Protein AF-A0A7X7IEH7-F1 (afdb_monomer)

Nearest PDB structures (foldseek):
  7egb-assembly1_6  TM=4.251E-01  e=3.840E-03  Homo sapiens
  8ebt-assembly1_D  TM=4.667E-01  e=9.776E-03  Homo sapiens
  7ad8-assembly1_A  TM=3.997E-01  e=1.254E-02  Homo sapiens
  6ro4-assembly1_C  TM=3.279E-01  e=4.629E-03  Homo sapiens
  8s8f-assembly1_j  TM=2.850E-01  e=3.209E+00  Saccharomyces cerevisiae S288C

Structure (mmCIF, N/CA/C/O backbone):
data_AF-A0A7X7IEH7-F1
#
_entry.id   AF-A0A7X7IEH7-F1
#
loop_
_atom_site.group_PDB
_atom_site.id
_atom_site.type_symbol
_atom_site.label_atom_id
_atom_site.label_alt_id
_atom_site.label_comp_id
_atom_site.label_asym_id
_atom_site.label_entity_id
_atom_site.label_seq_id
_atom_site.pdbx_PDB_ins_code
_atom_site.Cartn_x
_atom_site.Cartn_y
_atom_site.Cartn_z
_atom_site.occupancy
_atom_site.B_iso_or_equiv
_atom_site.auth_seq_id
_atom_site.auth_comp_id
_atom_site.auth_asym_id
_atom_site.auth_atom_id
_atom_site.pdbx_PDB_model_num
ATOM 1 N N . ALA A 1 1 ? -18.826 51.569 -37.721 1.00 38.91 1 ALA A N 1
ATOM 2 C CA . ALA A 1 1 ? -18.602 50.339 -38.500 1.00 38.91 1 ALA A CA 1
ATOM 3 C C . ALA A 1 1 ? -18.843 49.175 -37.558 1.00 38.91 1 ALA A C 1
ATOM 5 O O . ALA A 1 1 ? -18.175 49.093 -36.534 1.00 38.91 1 ALA A O 1
ATOM 6 N N . GLU A 1 2 ? -19.892 48.404 -37.819 1.00 34.56 2 GLU A N 1
ATOM 7 C CA . GLU A 1 2 ? -20.342 47.297 -36.977 1.00 34.56 2 GLU A CA 1
ATOM 8 C C . GLU A 1 2 ? -19.274 46.197 -36.923 1.00 34.56 2 GLU A C 1
ATOM 10 O O . GLU A 1 2 ? -18.789 45.740 -37.958 1.00 34.56 2 GLU A O 1
ATOM 15 N N . TYR A 1 3 ? -18.906 45.774 -35.713 1.00 41.47 3 TYR A N 1
ATOM 16 C CA . TYR A 1 3 ? -18.179 44.527 -35.506 1.00 41.47 3 TYR A CA 1
ATOM 17 C C . TYR A 1 3 ? -19.162 43.381 -35.751 1.00 41.47 3 TYR A C 1
ATOM 19 O O . TYR A 1 3 ? -19.935 43.016 -34.867 1.00 41.47 3 TYR A O 1
ATOM 27 N N . GLY A 1 4 ? -19.162 42.847 -36.972 1.00 40.00 4 GLY A N 1
ATOM 28 C CA . GLY A 1 4 ? -19.886 41.623 -37.293 1.00 40.00 4 GLY A CA 1
ATOM 29 C C . GLY A 1 4 ? -19.383 40.486 -36.406 1.00 40.00 4 GLY A C 1
ATOM 30 O O . GLY A 1 4 ? -18.198 40.152 -36.426 1.00 40.00 4 GLY A O 1
ATOM 31 N N . SER A 1 5 ? -20.282 39.913 -35.607 1.00 42.50 5 SER A N 1
ATOM 32 C CA . SER A 1 5 ? -20.023 38.702 -34.838 1.00 42.50 5 SER A CA 1
ATOM 33 C C . SER A 1 5 ? -19.725 37.559 -35.809 1.00 42.50 5 SER A C 1
ATOM 35 O O . SER A 1 5 ? -20.635 37.041 -36.461 1.00 42.50 5 SER A O 1
ATOM 37 N N . TYR A 1 6 ? -18.458 37.168 -35.926 1.00 49.12 6 TYR A N 1
ATOM 38 C CA . TYR A 1 6 ? -18.117 35.890 -36.534 1.00 49.12 6 TYR A CA 1
ATOM 39 C C . TYR A 1 6 ? -18.663 34.792 -35.619 1.00 49.12 6 TYR A C 1
ATOM 41 O O . TYR A 1 6 ? -18.218 34.625 -34.487 1.00 49.12 6 TYR A O 1
ATOM 49 N N . ASP A 1 7 ? -19.683 34.096 -36.108 1.00 48.81 7 ASP A N 1
ATOM 50 C CA . ASP A 1 7 ? -20.231 32.880 -35.520 1.00 48.81 7 ASP A CA 1
ATOM 51 C C . ASP A 1 7 ? -19.135 31.802 -35.618 1.00 48.81 7 ASP A C 1
ATOM 53 O O . ASP A 1 7 ? -19.005 31.122 -36.638 1.00 48.81 7 ASP A O 1
ATOM 57 N N . ASP A 1 8 ? -18.262 31.730 -34.605 1.00 53.94 8 ASP A N 1
ATOM 58 C CA . ASP A 1 8 ? -17.097 30.836 -34.531 1.00 53.94 8 ASP A CA 1
ATOM 59 C C . ASP A 1 8 ? -17.546 29.388 -34.275 1.00 53.94 8 ASP A C 1
ATOM 61 O O . ASP A 1 8 ? -17.277 28.754 -33.253 1.00 53.94 8 ASP A O 1
ATOM 65 N N . LYS A 1 9 ? -18.297 28.841 -35.233 1.00 54.34 9 LYS A N 1
ATOM 66 C CA . LYS A 1 9 ? -18.499 27.403 -35.385 1.00 54.34 9 LYS A CA 1
ATOM 67 C C . LYS A 1 9 ? -17.169 26.858 -35.887 1.00 54.34 9 LYS A C 1
ATOM 69 O O . LYS A 1 9 ? -16.996 26.714 -37.093 1.00 54.34 9 LYS A O 1
ATOM 74 N N . GLY A 1 10 ? -16.239 26.651 -34.952 1.00 60.66 10 GLY A N 1
ATOM 75 C CA . GLY A 1 10 ? -14.815 26.402 -35.184 1.00 60.66 10 GLY A CA 1
ATOM 76 C C . GLY A 1 10 ? -14.483 25.567 -36.423 1.00 60.66 10 GLY A C 1
ATOM 77 O O . GLY A 1 10 ? -15.233 24.673 -36.814 1.00 60.66 10 GLY A O 1
ATOM 78 N N . PHE A 1 11 ? -13.336 25.874 -37.032 1.00 70.94 11 PHE A N 1
ATOM 79 C CA . PHE A 1 11 ? -12.878 25.319 -38.307 1.00 70.94 11 PHE A CA 1
ATOM 80 C C . PHE A 1 11 ? -13.121 23.804 -38.431 1.00 70.94 11 PHE A C 1
ATOM 82 O O . PHE A 1 11 ? -12.507 22.993 -37.737 1.00 70.94 11 PHE A O 1
ATOM 89 N N . ARG A 1 12 ? -14.013 23.425 -39.354 1.00 68.38 12 ARG A N 1
ATOM 90 C CA . ARG A 1 12 ? -14.251 22.032 -39.743 1.00 68.38 12 ARG A CA 1
ATOM 91 C C . ARG A 1 12 ? -13.597 21.792 -41.099 1.00 68.38 12 ARG A C 1
ATOM 93 O O . ARG A 1 12 ? -14.101 22.314 -42.096 1.00 68.38 12 ARG A O 1
ATOM 100 N N . PRO A 1 13 ? -12.496 21.028 -41.171 1.00 69.81 13 PRO A N 1
ATOM 101 C CA . PRO A 1 13 ? -11.885 20.718 -42.451 1.00 69.81 13 PRO A CA 1
ATOM 102 C C . PRO A 1 13 ? -12.859 19.867 -43.273 1.00 69.81 13 PRO A C 1
ATOM 104 O O . PRO A 1 13 ? -13.184 18.744 -42.899 1.00 69.81 13 PRO A O 1
ATOM 107 N N . THR A 1 14 ? -13.352 20.416 -44.381 1.00 77.31 14 THR A N 1
ATOM 108 C CA . THR A 1 14 ? -14.212 19.707 -45.337 1.00 77.31 14 THR A CA 1
ATOM 109 C C . THR A 1 14 ? -13.404 19.316 -46.571 1.00 77.31 14 THR A C 1
ATOM 111 O O . THR A 1 14 ? -12.414 19.967 -46.915 1.00 77.31 14 THR A O 1
ATOM 114 N N . THR A 1 15 ? -13.833 18.266 -47.274 1.00 80.62 15 THR A N 1
ATOM 115 C CA . THR A 1 15 ? -13.268 17.835 -48.567 1.00 80.62 15 THR A CA 1
ATOM 116 C C . THR A 1 15 ? -11.775 17.461 -48.489 1.00 80.62 15 THR A C 1
ATOM 118 O O . THR A 1 15 ? -11.403 16.563 -47.739 1.00 80.62 15 THR A O 1
ATOM 121 N N . VAL A 1 16 ? -10.899 18.127 -49.246 1.00 79.94 16 VAL A N 1
ATOM 122 C CA . VAL A 1 16 ? -9.478 17.771 -49.416 1.00 79.94 16 VAL A CA 1
ATOM 123 C C . VAL A 1 16 ? -8.673 17.936 -48.121 1.00 79.94 16 VAL A C 1
ATOM 125 O O . VAL A 1 16 ? -7.702 17.215 -47.899 1.00 79.94 16 VAL A O 1
ATOM 128 N N . LEU A 1 17 ? -9.093 18.846 -47.238 1.00 78.81 17 LEU A N 1
ATOM 129 C CA . LEU A 1 17 ? -8.404 19.123 -45.975 1.00 78.81 17 LEU A CA 1
ATOM 130 C C . LEU A 1 17 ? -8.801 18.168 -44.843 1.00 78.81 17 LEU A C 1
ATOM 132 O O . LEU A 1 17 ? -8.084 18.078 -43.848 1.00 78.81 17 LEU A O 1
ATOM 136 N N . GLN A 1 18 ? -9.908 17.435 -44.988 1.00 83.25 18 GLN A N 1
ATOM 137 C CA . GLN A 1 18 ? -10.417 16.522 -43.961 1.00 83.25 18 GLN A CA 1
ATOM 138 C C . GLN A 1 18 ? -9.408 15.416 -43.635 1.00 83.25 18 GLN A C 1
ATOM 140 O O . GLN A 1 18 ? -9.106 15.150 -42.472 1.00 83.25 18 GLN A O 1
ATOM 145 N N . ARG A 1 19 ? -8.818 14.810 -44.666 1.00 82.69 19 ARG A N 1
ATOM 146 C CA . ARG A 1 19 ? -7.848 13.729 -44.497 1.00 82.69 19 ARG A CA 1
ATOM 147 C C . ARG A 1 19 ? -6.556 14.164 -43.781 1.00 82.69 19 ARG A C 1
ATOM 149 O O . ARG A 1 19 ? -6.195 13.505 -42.805 1.00 82.69 19 ARG A O 1
ATOM 156 N N . PRO A 1 20 ? -5.849 15.235 -44.206 1.00 82.19 20 PRO A N 1
ATOM 157 C CA . PRO A 1 20 ? -4.615 15.668 -43.546 1.00 82.19 20 PRO A CA 1
ATOM 158 C C . PRO A 1 20 ? -4.832 16.338 -42.182 1.00 82.19 20 PRO A C 1
ATOM 160 O O . PRO A 1 20 ? -3.965 16.202 -41.327 1.00 82.19 20 PRO A O 1
ATOM 163 N N . LEU A 1 21 ? -5.957 17.031 -41.951 1.00 82.81 21 LEU A N 1
ATOM 164 C CA . LEU A 1 21 ? -6.179 17.794 -40.710 1.00 82.81 21 LEU A CA 1
ATOM 165 C C . LEU A 1 21 ? -7.005 17.060 -39.652 1.00 82.81 21 LEU A C 1
ATOM 167 O O . LEU A 1 21 ? -6.979 17.461 -38.492 1.00 82.81 21 LEU A O 1
ATOM 171 N N . PHE A 1 22 ? -7.739 16.011 -40.027 1.00 84.31 22 PHE A N 1
ATOM 172 C CA . PHE A 1 22 ? -8.615 15.296 -39.101 1.00 84.31 22 PHE A CA 1
ATOM 173 C C . PHE A 1 22 ? -8.369 13.788 -39.107 1.00 84.31 22 PHE A C 1
ATOM 175 O O . PHE A 1 22 ? -7.925 13.247 -38.099 1.00 84.31 22 PHE A O 1
ATOM 182 N N . GLU A 1 23 ? -8.591 13.103 -40.230 1.00 88.50 23 GLU A N 1
ATOM 183 C CA . GLU A 1 23 ? -8.588 11.630 -40.260 1.00 88.50 23 GLU A CA 1
ATOM 184 C C . GLU A 1 23 ? -7.216 11.034 -39.931 1.00 88.50 23 GLU A C 1
ATOM 186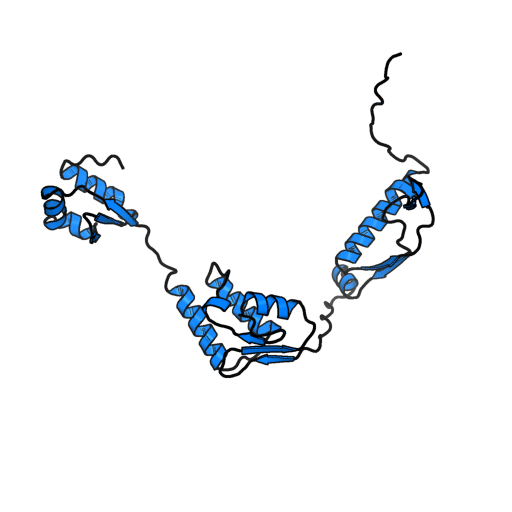 O O . GLU A 1 23 ? -7.109 10.159 -39.072 1.00 88.50 23 GLU A O 1
ATOM 191 N N . ARG A 1 24 ? -6.152 11.519 -40.586 1.00 88.56 24 ARG A N 1
ATOM 192 C CA . ARG A 1 24 ? -4.789 11.019 -40.364 1.00 88.56 24 ARG A CA 1
ATOM 193 C C . ARG A 1 24 ? -4.267 11.362 -38.960 1.00 88.56 24 ARG A C 1
ATOM 195 O O . ARG A 1 24 ? -3.788 10.445 -38.298 1.00 88.56 24 ARG A O 1
ATOM 202 N N . PRO A 1 25 ? -4.379 12.608 -38.461 1.00 90.50 25 PRO A N 1
ATOM 203 C CA . PRO A 1 25 ? -4.008 12.929 -37.083 1.00 90.50 25 PRO A CA 1
ATOM 204 C C . PRO A 1 25 ? -4.779 12.114 -36.045 1.00 90.50 25 PRO A C 1
ATOM 206 O O . PRO A 1 25 ? -4.175 11.635 -35.092 1.00 90.50 25 PRO A O 1
ATOM 209 N N . LEU A 1 26 ? -6.086 11.908 -36.243 1.00 91.44 26 LEU A N 1
ATOM 210 C CA . LEU A 1 26 ? -6.910 11.099 -35.346 1.00 91.44 26 LEU A CA 1
ATOM 211 C C . LEU A 1 26 ? -6.456 9.636 -35.333 1.00 91.44 26 LEU A C 1
ATOM 213 O O . LEU A 1 26 ? -6.298 9.047 -34.267 1.00 91.44 26 LEU A O 1
ATOM 217 N N . PHE A 1 27 ? -6.204 9.054 -36.507 1.00 93.06 27 PHE A N 1
ATOM 218 C CA . PHE A 1 27 ? -5.677 7.696 -36.608 1.00 93.06 27 PHE A CA 1
ATOM 219 C C . PHE A 1 27 ? -4.308 7.570 -35.928 1.00 93.06 27 PHE A C 1
ATOM 221 O O . PHE A 1 27 ? -4.106 6.673 -35.110 1.00 93.06 27 PHE A O 1
ATOM 228 N N . ASN A 1 28 ? -3.398 8.514 -36.181 1.00 93.81 28 ASN A N 1
ATOM 229 C CA . ASN A 1 28 ? -2.095 8.545 -35.525 1.00 93.81 28 ASN A CA 1
ATOM 230 C C . ASN A 1 28 ? -2.237 8.690 -34.004 1.00 93.81 28 ASN A C 1
ATOM 232 O O . ASN A 1 28 ? -1.547 7.990 -33.271 1.00 93.81 28 ASN A O 1
ATOM 236 N N . ALA A 1 29 ? -3.166 9.512 -33.508 1.00 94.00 29 ALA A N 1
ATOM 237 C CA . ALA A 1 29 ? -3.428 9.655 -32.077 1.00 94.00 29 ALA A CA 1
ATOM 238 C C . ALA A 1 29 ? -3.802 8.318 -31.411 1.00 94.00 29 ALA A C 1
ATOM 240 O O . ALA A 1 29 ? -3.325 8.026 -30.313 1.00 94.00 29 ALA A O 1
ATOM 241 N N . TYR A 1 30 ? -4.587 7.468 -32.084 1.00 95.19 30 TYR A N 1
ATOM 242 C CA . TYR A 1 30 ? -4.861 6.113 -31.596 1.00 95.19 30 TYR A CA 1
ATOM 243 C C . TYR A 1 30 ? -3.608 5.235 -31.576 1.00 95.19 30 TYR A C 1
ATOM 245 O O . TYR A 1 30 ? -3.418 4.474 -30.629 1.00 95.19 30 TYR A O 1
ATOM 253 N N . LEU A 1 31 ? -2.724 5.359 -32.568 1.00 95.44 31 LEU A N 1
ATOM 254 C CA . LEU A 1 31 ? -1.450 4.635 -32.580 1.00 95.44 31 LEU A CA 1
ATOM 255 C C . LEU A 1 31 ? -0.548 5.068 -31.415 1.00 95.44 31 LEU A C 1
ATOM 257 O O . LEU A 1 31 ? 0.008 4.209 -30.735 1.00 95.44 31 LEU A O 1
ATOM 261 N N . TYR A 1 32 ? -0.483 6.366 -31.110 1.00 94.75 32 TYR A N 1
ATOM 262 C CA . TYR A 1 32 ? 0.196 6.885 -29.916 1.00 94.75 32 TYR A CA 1
ATOM 263 C C . TYR A 1 32 ? -0.416 6.358 -28.615 1.00 94.75 32 TYR A C 1
ATOM 265 O O . TYR A 1 32 ? 0.313 5.979 -27.698 1.00 94.75 32 TYR A O 1
ATOM 273 N N . LEU A 1 33 ? -1.748 6.296 -28.527 1.00 95.31 33 LEU A N 1
ATOM 274 C CA . LEU A 1 33 ? -2.434 5.732 -27.365 1.00 95.31 33 LEU A CA 1
ATOM 275 C C . LEU A 1 33 ? -2.058 4.258 -27.171 1.00 95.31 33 LEU A C 1
ATOM 277 O O . LEU A 1 33 ? -1.646 3.865 -26.082 1.00 95.31 33 LEU A O 1
ATOM 281 N N . LEU A 1 34 ? -2.135 3.451 -28.229 1.00 95.69 34 LEU A N 1
ATOM 282 C CA . LEU A 1 34 ? -1.735 2.044 -28.189 1.00 95.69 34 LEU A CA 1
ATOM 283 C C . LEU A 1 34 ? -0.242 1.884 -27.860 1.00 95.69 34 LEU A C 1
ATOM 285 O O . LEU A 1 34 ? 0.132 0.948 -27.150 1.00 95.69 34 LEU A O 1
ATOM 289 N N . ALA A 1 35 ? 0.602 2.817 -28.302 1.00 94.31 35 ALA A N 1
ATOM 290 C CA . ALA A 1 35 ? 2.015 2.831 -27.954 1.00 94.31 35 ALA A CA 1
ATOM 291 C C . ALA A 1 35 ? 2.256 3.130 -26.470 1.00 94.31 35 ALA A C 1
ATOM 293 O O . ALA A 1 35 ? 3.051 2.452 -25.822 1.00 94.31 35 ALA A O 1
ATOM 294 N N . SER A 1 36 ? 1.510 4.078 -25.892 1.00 92.75 36 SER A N 1
ATOM 295 C CA . SER A 1 36 ? 1.584 4.398 -24.458 1.00 92.75 36 SER A CA 1
ATOM 296 C C . SER A 1 36 ? 1.196 3.217 -23.557 1.00 92.75 36 SER A C 1
ATOM 298 O O . SER A 1 36 ? 1.708 3.086 -22.447 1.00 92.75 36 SER A O 1
ATOM 300 N N . LEU A 1 37 ? 0.340 2.322 -24.059 1.00 93.12 37 LEU A N 1
ATOM 301 C CA . LEU A 1 37 ? -0.059 1.078 -23.395 1.00 93.12 37 LEU A CA 1
ATOM 302 C C . LEU A 1 37 ? 0.926 -0.081 -23.634 1.00 93.12 37 LEU A C 1
ATOM 304 O O . LEU A 1 37 ? 0.723 -1.173 -23.105 1.00 93.12 37 LEU A O 1
ATOM 308 N N . GLY A 1 38 ? 1.971 0.120 -24.444 1.00 90.88 38 GLY A N 1
ATOM 309 C CA . GLY A 1 38 ? 2.946 -0.911 -24.810 1.00 90.88 38 GLY A CA 1
ATOM 310 C C . GLY A 1 38 ? 2.434 -1.952 -25.815 1.00 90.88 38 GLY A C 1
ATOM 311 O O . GLY A 1 38 ? 3.093 -2.972 -26.021 1.00 90.88 38 GLY A O 1
ATOM 312 N N . ILE A 1 39 ? 1.271 -1.726 -26.439 1.00 94.94 39 ILE A N 1
ATOM 313 C CA . ILE A 1 39 ? 0.711 -2.597 -27.492 1.00 94.94 39 ILE A CA 1
ATOM 314 C C . ILE A 1 39 ? 1.500 -2.412 -28.791 1.00 94.94 39 ILE A C 1
ATOM 316 O O . ILE A 1 39 ? 1.786 -3.376 -29.501 1.00 94.94 39 ILE A O 1
ATOM 320 N N . LEU A 1 40 ? 1.874 -1.169 -29.084 1.00 95.88 40 LEU A N 1
ATOM 321 C CA . LEU A 1 40 ? 2.687 -0.800 -30.234 1.00 95.88 40 LEU A CA 1
ATOM 322 C C . LEU A 1 40 ? 4.005 -0.178 -29.764 1.00 95.88 40 LEU A C 1
ATOM 324 O O . LEU A 1 40 ? 4.087 0.428 -28.701 1.00 95.88 40 LEU A O 1
ATOM 328 N N . GLU A 1 41 ? 5.033 -0.300 -30.582 1.00 93.94 41 GLU A N 1
ATOM 329 C CA . GLU A 1 41 ? 6.201 0.572 -30.555 1.00 93.94 41 GLU A CA 1
ATOM 330 C C . GLU A 1 41 ? 6.100 1.523 -31.740 1.00 93.94 41 GLU A C 1
ATOM 332 O O . GLU A 1 41 ? 5.664 1.128 -32.823 1.00 93.94 41 GLU A O 1
ATOM 337 N N . ILE A 1 42 ? 6.496 2.773 -31.531 1.00 94.62 42 ILE A N 1
ATOM 338 C CA . ILE A 1 42 ? 6.429 3.817 -32.550 1.00 94.62 42 ILE A CA 1
ATOM 339 C C . ILE A 1 42 ? 7.793 4.474 -32.720 1.00 94.62 42 ILE A C 1
ATOM 341 O O . ILE A 1 42 ? 8.541 4.614 -31.751 1.00 94.62 42 ILE A O 1
ATOM 345 N N . SER A 1 43 ? 8.105 4.881 -33.948 1.00 94.19 43 SER A N 1
ATOM 346 C CA . SER A 1 43 ? 9.226 5.771 -34.245 1.00 94.19 43 SER A CA 1
ATOM 347 C C . SER A 1 43 ? 8.713 7.106 -34.758 1.00 94.19 43 SER A C 1
ATOM 349 O O . SER A 1 43 ? 7.700 7.177 -35.459 1.00 94.19 43 SER A O 1
ATOM 351 N N . GLU A 1 44 ? 9.442 8.162 -34.418 1.00 91.81 44 GLU A N 1
ATOM 352 C CA . GLU A 1 44 ? 9.161 9.511 -34.881 1.00 91.81 44 GLU A CA 1
ATOM 353 C C . GLU A 1 44 ? 10.256 10.004 -35.821 1.00 91.81 44 GLU A C 1
ATOM 355 O O . GLU A 1 44 ? 11.438 9.705 -35.642 1.00 91.81 44 GLU A O 1
ATOM 360 N N . THR A 1 45 ? 9.849 10.794 -36.805 1.00 90.75 45 THR A N 1
ATOM 361 C CA . THR A 1 45 ? 10.717 11.534 -37.714 1.00 90.75 45 THR A CA 1
ATOM 362 C C . THR A 1 45 ? 10.293 12.999 -37.763 1.00 90.75 45 THR A C 1
ATOM 364 O O . THR A 1 45 ? 9.300 13.408 -37.154 1.00 90.75 45 THR A O 1
ATOM 367 N N . GLN A 1 46 ? 11.053 13.819 -38.483 1.00 86.06 46 GLN A N 1
ATOM 368 C CA . GLN A 1 46 ? 10.699 15.217 -38.661 1.00 86.06 46 GLN A CA 1
ATOM 369 C C . GLN A 1 46 ? 9.370 15.339 -39.436 1.00 86.06 46 GLN A C 1
ATOM 371 O O . GLN A 1 46 ? 9.248 14.767 -40.522 1.00 86.06 46 GLN A O 1
ATOM 376 N N . PRO A 1 47 ? 8.384 16.100 -38.921 1.00 85.44 47 PRO A N 1
ATOM 377 C CA . PRO A 1 47 ? 7.114 16.310 -39.603 1.00 85.44 47 PRO A CA 1
ATOM 378 C C . PRO A 1 47 ? 7.324 16.895 -41.008 1.00 85.44 47 PRO A C 1
ATOM 380 O O . PRO A 1 47 ? 8.099 17.844 -41.160 1.00 85.44 47 PRO A O 1
ATOM 383 N N . PRO A 1 48 ? 6.635 16.371 -42.037 1.00 77.50 48 PRO A N 1
ATOM 384 C CA . PRO A 1 48 ? 6.836 16.797 -43.422 1.00 77.50 48 PRO A CA 1
ATOM 385 C C . PRO A 1 48 ? 6.313 18.214 -43.691 1.00 77.50 48 PRO A C 1
ATOM 387 O O . PRO A 1 48 ? 6.769 18.872 -44.624 1.00 77.50 48 PRO A O 1
ATOM 390 N N . LEU A 1 49 ? 5.347 18.678 -42.894 1.00 78.88 49 LEU A N 1
ATOM 391 C CA . LEU A 1 49 ? 4.748 20.002 -42.996 1.00 78.88 49 LEU A CA 1
ATOM 392 C C . LEU A 1 49 ? 4.968 20.752 -41.686 1.00 78.88 49 LEU A C 1
ATOM 394 O O . LEU A 1 49 ? 4.565 20.304 -40.615 1.00 78.88 49 LEU A O 1
ATOM 398 N N . LEU A 1 50 ? 5.609 21.913 -41.781 1.00 83.19 50 LEU A N 1
ATOM 399 C CA . LEU A 1 50 ? 5.854 22.794 -40.649 1.00 83.19 50 LEU A CA 1
ATOM 400 C C . LEU A 1 50 ? 5.206 24.148 -40.926 1.00 83.19 50 LEU A C 1
ATOM 402 O O . LEU A 1 50 ? 5.432 24.765 -41.965 1.00 83.19 50 LEU A O 1
ATOM 406 N N . LEU A 1 51 ? 4.393 24.604 -39.983 1.00 82.06 51 LEU A N 1
ATOM 407 C CA . LEU A 1 51 ? 3.826 25.939 -39.947 1.00 82.06 51 LEU A CA 1
ATOM 408 C C . LEU A 1 51 ? 4.738 26.863 -39.146 1.00 82.06 51 LEU A C 1
ATOM 410 O O . LEU A 1 51 ? 5.156 26.536 -38.035 1.00 82.06 51 LEU A O 1
ATOM 414 N N . THR A 1 52 ? 4.989 28.056 -39.673 1.00 82.12 52 THR A N 1
ATOM 415 C CA . THR A 1 52 ? 5.690 29.101 -38.926 1.00 82.12 52 THR A CA 1
ATOM 416 C C . THR A 1 52 ? 4.688 29.873 -38.075 1.00 82.12 52 THR A C 1
ATOM 418 O O . THR A 1 52 ? 3.796 30.536 -38.601 1.00 82.12 52 THR A O 1
ATOM 421 N N . LYS A 1 53 ? 4.846 29.821 -36.752 1.00 79.56 53 LYS A N 1
ATOM 422 C CA . LYS A 1 53 ? 4.085 30.635 -35.796 1.00 79.56 53 LYS A CA 1
ATOM 423 C C . LYS A 1 53 ? 5.067 31.309 -34.847 1.00 79.56 53 LYS A C 1
ATOM 425 O O . LYS A 1 53 ? 5.847 30.627 -34.193 1.00 79.56 53 LYS A O 1
ATOM 430 N N . ASN A 1 54 ? 5.027 32.640 -34.761 1.00 82.00 54 ASN A N 1
ATOM 431 C CA . ASN A 1 54 ? 5.935 33.432 -33.917 1.00 82.00 54 ASN A CA 1
ATOM 432 C C . ASN A 1 54 ? 7.420 33.070 -34.138 1.00 82.00 54 ASN A C 1
ATOM 434 O O . ASN A 1 54 ? 8.130 32.780 -33.179 1.00 82.00 54 ASN A O 1
ATOM 438 N N . GLU A 1 55 ? 7.851 32.999 -35.405 1.00 81.44 55 GLU A N 1
ATOM 439 C CA . GLU A 1 55 ? 9.226 32.645 -35.822 1.00 81.44 55 GLU A CA 1
ATOM 440 C C . GLU A 1 55 ? 9.690 31.226 -35.435 1.00 81.44 55 GLU A C 1
ATOM 442 O O . GLU A 1 55 ? 10.837 30.853 -35.676 1.00 81.44 55 GLU A O 1
ATOM 447 N N . LYS A 1 56 ? 8.796 30.394 -34.885 1.00 81.75 56 LYS A N 1
ATOM 448 C CA . LYS A 1 56 ? 9.052 28.987 -34.562 1.00 81.75 56 LYS A CA 1
ATOM 449 C C . LYS A 1 56 ? 8.306 28.071 -35.522 1.00 81.75 56 LYS A C 1
ATOM 451 O O . LYS A 1 56 ? 7.167 28.339 -35.905 1.00 81.75 56 LYS A O 1
ATOM 456 N N . LEU A 1 57 ? 8.960 26.976 -35.896 1.00 82.81 57 LEU A N 1
ATOM 457 C CA . LEU A 1 57 ? 8.372 25.924 -36.716 1.00 82.81 57 LEU A CA 1
ATOM 458 C C . LEU A 1 57 ? 7.583 24.967 -35.822 1.00 82.81 57 LEU A C 1
ATOM 460 O O . LEU A 1 57 ? 8.125 24.398 -34.875 1.00 82.81 57 LEU A O 1
ATOM 464 N N . HIS A 1 58 ? 6.306 24.791 -36.134 1.00 81.00 58 HIS A N 1
ATOM 465 C CA . HIS A 1 58 ? 5.401 23.881 -35.449 1.00 81.00 58 HIS A CA 1
ATOM 466 C C . HIS A 1 58 ? 4.808 22.898 -36.458 1.00 81.00 58 HIS A C 1
ATOM 468 O O . HIS A 1 58 ? 4.454 23.319 -37.558 1.00 81.00 58 HIS A O 1
ATOM 474 N N . PRO A 1 59 ? 4.661 21.609 -36.120 1.00 83.75 59 PRO A N 1
ATOM 475 C CA . PRO A 1 59 ? 3.921 20.693 -36.976 1.00 83.75 59 PRO A CA 1
ATOM 476 C C . PRO A 1 59 ? 2.458 21.115 -37.092 1.00 83.75 59 PRO A C 1
ATOM 478 O O . PRO A 1 59 ? 1.916 21.780 -36.204 1.00 83.75 59 PRO A O 1
ATOM 481 N N . LEU A 1 60 ? 1.814 20.701 -38.181 1.00 82.31 60 LEU A N 1
ATOM 482 C CA . LEU A 1 60 ? 0.406 20.995 -38.430 1.00 82.31 60 LEU A CA 1
ATOM 483 C C . LEU A 1 60 ? -0.483 20.331 -37.374 1.00 82.31 60 LEU A C 1
ATOM 485 O O . LEU A 1 60 ? -1.456 20.929 -36.916 1.00 82.31 60 LEU A O 1
ATOM 489 N N . THR A 1 61 ? -0.108 19.121 -36.939 1.00 83.12 61 THR A N 1
ATOM 490 C CA . THR A 1 61 ? -0.691 18.454 -35.767 1.00 83.12 61 THR A CA 1
ATOM 491 C C . THR A 1 61 ? 0.385 17.763 -34.920 1.00 83.12 61 THR A C 1
ATOM 493 O O . THR A 1 61 ? 1.420 17.372 -35.460 1.00 83.12 61 THR A O 1
ATOM 496 N N . PRO A 1 62 ? 0.155 17.534 -33.611 1.00 84.50 62 PRO A N 1
ATOM 497 C CA . PRO A 1 62 ? 1.126 16.861 -32.740 1.00 84.50 62 PRO A CA 1
ATOM 498 C C . PRO A 1 62 ? 1.499 15.434 -33.169 1.00 84.50 62 PRO A C 1
ATOM 500 O O . PRO A 1 62 ? 2.491 14.901 -32.691 1.00 84.50 62 PRO A O 1
ATOM 503 N N . TYR A 1 63 ? 0.709 14.813 -34.049 1.00 89.56 63 TYR A N 1
ATOM 504 C CA . TYR A 1 63 ? 0.834 13.402 -34.416 1.00 89.56 63 TYR A CA 1
ATOM 505 C C . TYR A 1 63 ? 1.483 13.178 -35.790 1.00 89.56 63 TYR A C 1
ATOM 507 O O . TYR A 1 63 ? 1.520 12.047 -36.277 1.00 89.56 63 TYR A O 1
ATOM 515 N N . GLU A 1 64 ? 1.958 14.235 -36.456 1.00 86.69 64 GLU A N 1
ATOM 516 C CA . GLU A 1 64 ? 2.568 14.136 -37.793 1.00 86.69 64 GLU A CA 1
ATOM 517 C C . GLU A 1 64 ? 3.965 13.523 -37.801 1.00 86.69 64 GLU A C 1
ATOM 519 O O . GLU A 1 64 ? 4.416 13.078 -38.853 1.00 86.69 64 GLU A O 1
ATOM 524 N N . ALA A 1 65 ? 4.635 13.493 -36.650 1.00 89.56 65 ALA A N 1
ATOM 525 C CA . ALA A 1 65 ? 5.972 12.930 -36.529 1.00 89.56 65 ALA A CA 1
ATOM 526 C C . ALA A 1 65 ? 5.987 11.398 -36.669 1.00 89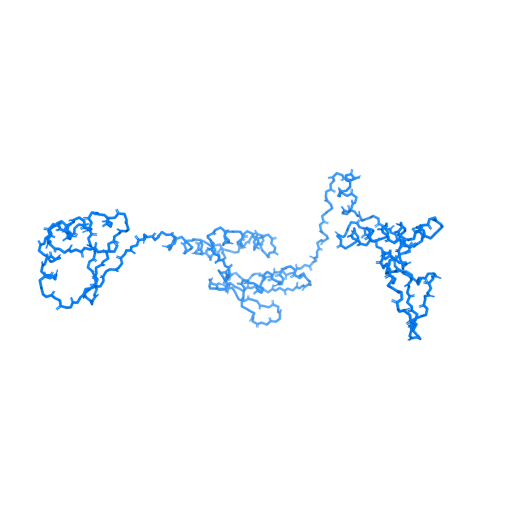.56 65 ALA A C 1
ATOM 528 O O . ALA A 1 65 ? 7.051 10.831 -36.883 1.00 89.56 65 ALA A O 1
ATOM 529 N N . LEU A 1 66 ? 4.836 10.721 -36.564 1.00 91.75 66 LEU A N 1
ATOM 530 C CA . LEU A 1 66 ? 4.755 9.262 -36.615 1.00 91.75 66 LEU A CA 1
ATOM 531 C C . LEU A 1 66 ? 5.234 8.710 -37.967 1.00 91.75 66 LEU A C 1
ATOM 533 O O . LEU A 1 66 ? 4.592 8.932 -38.997 1.00 91.75 66 LEU A O 1
ATOM 537 N N . ASP A 1 67 ? 6.329 7.955 -37.932 1.00 91.81 67 ASP A N 1
ATOM 538 C CA . ASP A 1 67 ? 7.000 7.392 -39.107 1.00 91.81 67 ASP A CA 1
ATOM 539 C C . ASP A 1 67 ? 6.685 5.905 -39.281 1.00 91.81 67 ASP A C 1
ATOM 541 O O . ASP A 1 67 ? 6.193 5.474 -40.324 1.00 91.81 67 ASP A O 1
ATOM 545 N N . SER A 1 68 ? 6.911 5.119 -38.227 1.00 93.25 68 SER A N 1
ATOM 546 C CA . SER A 1 68 ? 6.691 3.678 -38.260 1.00 93.25 68 SER A CA 1
ATOM 547 C C . SER A 1 68 ? 6.051 3.167 -36.979 1.00 93.25 68 SER A C 1
ATOM 549 O O . SER A 1 68 ? 6.122 3.785 -35.913 1.00 93.25 68 SER A O 1
ATOM 551 N N . VAL A 1 69 ? 5.397 2.016 -37.112 1.00 95.50 69 VAL A N 1
ATOM 552 C CA . VAL A 1 69 ? 4.697 1.331 -36.034 1.00 95.50 69 VAL A CA 1
ATOM 553 C C . VAL A 1 69 ? 5.047 -0.145 -36.092 1.00 95.50 69 VAL A C 1
ATOM 555 O O . VAL A 1 69 ? 4.986 -0.766 -37.154 1.00 95.50 69 VAL A O 1
ATOM 558 N N . ARG A 1 70 ? 5.366 -0.726 -34.938 1.00 96.25 70 ARG A N 1
ATOM 559 C CA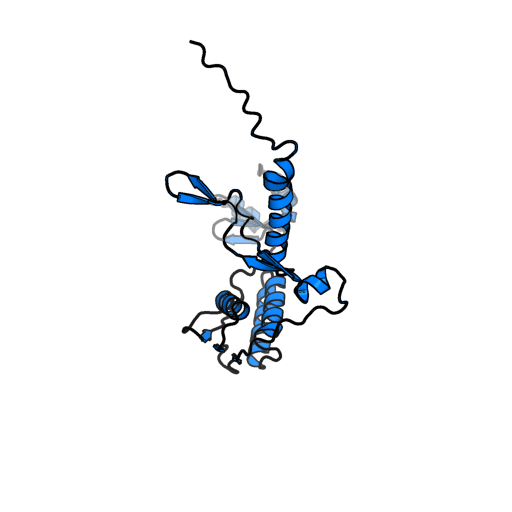 . ARG A 1 70 ? 5.620 -2.155 -34.777 1.00 96.25 70 ARG A CA 1
ATOM 560 C C . ARG A 1 70 ? 4.703 -2.726 -33.705 1.00 96.25 70 ARG A C 1
ATOM 562 O O . ARG A 1 70 ? 4.617 -2.183 -32.610 1.00 96.25 70 ARG A O 1
ATOM 569 N N . LEU A 1 71 ? 4.038 -3.840 -34.001 1.00 95.06 71 LEU A N 1
ATOM 570 C CA . LEU A 1 71 ? 3.267 -4.580 -33.003 1.00 95.06 71 LEU A CA 1
ATOM 571 C C . LEU A 1 71 ? 4.221 -5.290 -32.035 1.00 95.06 71 LEU A C 1
ATOM 573 O O . LEU A 1 71 ? 5.125 -6.003 -32.473 1.00 95.06 71 LEU A O 1
ATOM 577 N N . THR A 1 72 ? 4.032 -5.098 -30.729 1.00 93.56 72 THR A N 1
ATOM 578 C CA . THR A 1 72 ? 4.828 -5.799 -29.712 1.00 93.56 72 THR A CA 1
ATOM 579 C C . THR A 1 72 ? 4.291 -7.214 -29.490 1.00 93.56 72 THR A C 1
ATOM 581 O O . THR A 1 72 ? 3.138 -7.505 -29.801 1.00 93.56 72 THR A O 1
ATOM 584 N N . GLU A 1 73 ? 5.087 -8.106 -28.892 1.00 92.38 73 GLU A N 1
ATOM 585 C CA . GLU A 1 73 ? 4.598 -9.436 -28.481 1.00 92.38 73 GLU A CA 1
ATOM 586 C C . GLU A 1 73 ? 3.413 -9.329 -27.503 1.00 92.38 73 GLU A C 1
ATOM 588 O O . GLU A 1 73 ? 2.471 -10.118 -27.565 1.00 92.38 73 GLU A O 1
ATOM 593 N N . PHE A 1 74 ? 3.429 -8.319 -26.622 1.00 92.31 74 PHE A N 1
ATOM 594 C CA . PHE A 1 74 ? 2.321 -8.034 -25.707 1.00 92.31 74 PHE A CA 1
ATOM 595 C C . PHE A 1 74 ? 1.077 -7.567 -26.465 1.00 92.31 74 PHE A C 1
ATOM 597 O O . PHE A 1 74 ? -0.017 -8.062 -26.202 1.00 92.31 74 PHE A O 1
ATOM 604 N N . GLY A 1 75 ? 1.245 -6.677 -27.445 1.00 94.06 75 GLY A N 1
ATOM 605 C CA . GLY A 1 75 ? 0.157 -6.229 -28.303 1.00 94.06 75 GLY A CA 1
ATOM 606 C C . GLY A 1 75 ? -0.444 -7.356 -29.139 1.00 94.06 75 GLY A C 1
ATOM 607 O O . GLY A 1 75 ? -1.664 -7.447 -29.242 1.00 94.06 75 GLY A O 1
ATOM 608 N N . ALA A 1 76 ? 0.387 -8.255 -29.670 1.00 94.69 76 ALA A N 1
ATOM 609 C CA . ALA A 1 76 ? -0.067 -9.435 -30.401 1.00 94.69 76 ALA A CA 1
ATOM 610 C C . ALA A 1 76 ? -0.939 -10.351 -29.526 1.00 94.69 76 ALA A C 1
ATOM 612 O O . ALA A 1 76 ? -1.973 -10.835 -29.984 1.00 94.69 76 ALA A O 1
ATOM 613 N N . TRP A 1 77 ? -0.579 -10.527 -28.252 1.00 95.31 77 TRP A N 1
ATOM 614 C CA . TRP A 1 77 ? -1.423 -11.233 -27.287 1.00 95.31 77 TRP A CA 1
ATOM 615 C C . TRP A 1 77 ? -2.732 -10.479 -26.990 1.00 95.31 77 TRP A C 1
ATOM 617 O O . TRP A 1 77 ? -3.803 -11.076 -27.060 1.00 95.31 77 TRP A O 1
ATOM 627 N N . CYS A 1 78 ? -2.687 -9.163 -26.739 1.00 93.56 78 CYS A N 1
ATOM 628 C CA . CYS A 1 78 ? -3.894 -8.350 -26.510 1.00 93.56 78 CYS A CA 1
ATOM 629 C C . CYS A 1 78 ? -4.891 -8.390 -27.680 1.00 93.56 78 CYS A C 1
ATOM 631 O O . CYS A 1 78 ? -6.092 -8.244 -27.465 1.00 93.56 78 CYS A O 1
ATOM 633 N N . MET A 1 79 ? -4.395 -8.582 -28.904 1.00 92.62 79 MET A N 1
ATOM 634 C CA . MET A 1 79 ? -5.193 -8.666 -30.131 1.00 92.62 79 MET A CA 1
ATOM 635 C C . MET A 1 79 ? -5.577 -10.109 -30.510 1.00 92.62 79 MET A C 1
ATOM 637 O O . MET A 1 79 ? -6.069 -10.331 -31.614 1.00 92.62 79 MET A O 1
ATOM 641 N N . ASN A 1 80 ? -5.356 -11.094 -29.627 1.00 94.19 80 ASN A N 1
ATOM 642 C CA . ASN A 1 80 ? -5.608 -12.524 -29.866 1.00 94.19 80 ASN A CA 1
ATOM 643 C C . ASN A 1 80 ? -4.868 -13.108 -31.087 1.00 94.19 80 ASN A C 1
ATOM 645 O O . ASN A 1 80 ? -5.314 -14.087 -31.681 1.00 94.19 80 ASN A O 1
ATOM 649 N N . MET A 1 81 ? -3.730 -12.524 -31.474 1.00 92.81 81 MET A N 1
ATOM 650 C CA . MET A 1 81 ? -2.863 -13.062 -32.533 1.00 92.81 81 MET A CA 1
ATOM 651 C C . MET A 1 81 ? -1.920 -14.150 -32.004 1.00 92.81 81 MET A C 1
ATOM 653 O O . MET A 1 81 ? -1.387 -14.941 -32.777 1.00 92.81 81 MET A O 1
ATOM 657 N N . VAL A 1 82 ? -1.705 -14.179 -30.686 1.00 92.25 82 VAL A N 1
ATOM 658 C CA . VAL A 1 82 ? -0.924 -15.191 -29.968 1.00 92.25 82 VAL A CA 1
ATOM 659 C C . VAL A 1 82 ? -1.714 -15.609 -28.731 1.00 92.25 82 VAL A C 1
ATOM 661 O O . VAL A 1 82 ? -2.227 -14.754 -28.014 1.00 92.25 82 VAL A O 1
ATOM 664 N N . GLU A 1 83 ? -1.799 -16.911 -28.459 1.00 88.38 83 GLU A N 1
ATOM 665 C CA . GLU A 1 83 ? -2.574 -17.438 -27.323 1.00 88.38 83 GLU A CA 1
ATOM 666 C C . GLU A 1 83 ? -1.889 -17.193 -25.970 1.00 88.38 83 GLU A C 1
ATOM 668 O O . GLU A 1 83 ? -2.535 -16.911 -24.960 1.00 88.38 83 GLU A O 1
ATOM 673 N N . GLN A 1 84 ? -0.559 -17.296 -25.937 1.00 88.56 84 GLN A N 1
ATOM 674 C CA . GLN A 1 84 ? 0.213 -17.210 -24.702 1.00 88.56 84 GLN A CA 1
ATOM 675 C C . GLN A 1 84 ? 0.634 -15.774 -24.402 1.00 88.56 84 GLN A C 1
ATOM 677 O O . GLN A 1 84 ? 1.242 -15.096 -25.230 1.00 88.56 84 GLN A O 1
ATOM 682 N N . ARG A 1 85 ? 0.362 -15.332 -23.169 1.00 87.31 85 ARG A N 1
ATOM 683 C CA . ARG A 1 85 ? 0.818 -14.031 -22.680 1.00 87.31 85 ARG A CA 1
ATOM 684 C C . ARG A 1 85 ? 2.348 -14.030 -22.580 1.00 87.31 85 ARG A C 1
ATOM 686 O O . ARG A 1 85 ? 2.886 -14.888 -21.872 1.00 87.31 85 ARG A O 1
ATOM 693 N N . PRO A 1 86 ? 3.054 -13.066 -23.201 1.00 86.06 86 PRO A N 1
ATOM 694 C CA . PRO A 1 86 ? 4.501 -12.986 -23.072 1.00 86.06 86 PRO A CA 1
ATOM 695 C C . PRO A 1 86 ? 4.880 -12.773 -21.607 1.00 86.06 86 PRO A C 1
ATOM 697 O O . PRO A 1 86 ? 4.285 -11.950 -20.900 1.00 86.06 86 PRO A O 1
ATOM 700 N N . GLN A 1 87 ? 5.869 -13.531 -21.136 1.00 80.88 87 GLN A N 1
ATOM 701 C CA . GLN A 1 87 ? 6.379 -13.356 -19.782 1.00 80.88 87 GLN A CA 1
ATOM 702 C C . GLN A 1 87 ? 7.193 -12.059 -19.706 1.00 80.88 87 GLN A C 1
ATOM 704 O O . GLN A 1 87 ? 7.975 -11.770 -20.617 1.00 80.88 87 GLN A O 1
ATOM 709 N N . PRO A 1 88 ? 7.062 -11.271 -18.624 1.00 69.19 88 PRO A N 1
ATOM 710 C CA . PRO A 1 88 ? 7.919 -10.112 -18.433 1.00 69.19 88 PRO A CA 1
ATOM 711 C C . PRO A 1 88 ? 9.379 -10.573 -18.416 1.00 69.19 88 PRO A C 1
ATOM 713 O O . PRO A 1 88 ? 9.722 -11.538 -17.727 1.00 69.19 88 PRO A O 1
ATOM 716 N N . LYS A 1 89 ? 10.252 -9.887 -19.170 1.00 66.44 89 LYS A N 1
ATOM 717 C CA . LYS A 1 89 ? 11.696 -10.161 -19.140 1.00 66.44 89 LYS A CA 1
ATOM 718 C C . LYS A 1 89 ? 12.155 -10.154 -17.682 1.00 66.44 89 LYS A C 1
ATOM 720 O O . LYS A 1 89 ? 11.995 -9.143 -16.994 1.00 66.44 89 LYS A O 1
ATOM 725 N N . LYS A 1 90 ? 12.722 -11.272 -17.212 1.00 56.09 90 LYS A N 1
ATOM 726 C CA . LYS A 1 90 ? 13.318 -11.359 -15.875 1.00 56.09 90 LYS A CA 1
ATOM 727 C C . LYS A 1 90 ? 14.445 -10.335 -15.801 1.00 56.09 90 LYS A C 1
ATOM 729 O O . LYS A 1 90 ? 15.522 -10.548 -16.349 1.00 56.09 90 LYS A O 1
ATOM 734 N N . GLN A 1 91 ? 14.194 -9.205 -15.148 1.00 55.50 91 GLN A N 1
ATOM 735 C CA . GLN A 1 91 ? 15.285 -8.348 -14.708 1.00 55.50 91 GLN A CA 1
ATOM 736 C C . GLN A 1 91 ? 16.096 -9.171 -13.708 1.00 55.50 91 GLN A C 1
ATOM 738 O O . GLN A 1 91 ? 15.519 -9.771 -12.807 1.00 55.50 91 GLN A O 1
ATOM 743 N N . VAL A 1 92 ? 17.410 -9.257 -13.892 1.00 54.31 92 VAL A N 1
ATOM 744 C CA . VAL A 1 92 ? 18.282 -9.887 -12.900 1.00 54.31 92 VAL A CA 1
ATOM 745 C C . VAL A 1 92 ? 18.313 -8.941 -11.703 1.00 54.31 92 VAL A C 1
ATOM 747 O O . VAL A 1 92 ? 18.799 -7.814 -11.809 1.00 54.31 92 VAL A O 1
ATOM 750 N N . PHE A 1 93 ? 17.697 -9.349 -10.600 1.00 59.88 93 PHE A N 1
ATOM 751 C CA . PHE A 1 93 ? 17.735 -8.634 -9.330 1.00 59.88 93 PHE A CA 1
ATOM 752 C C . PHE A 1 93 ? 18.255 -9.584 -8.259 1.00 59.88 93 PHE A C 1
ATOM 754 O O . PHE A 1 93 ? 17.922 -10.767 -8.257 1.00 59.88 93 PHE A O 1
ATOM 761 N N . GLU A 1 94 ? 19.041 -9.041 -7.338 1.00 67.19 94 GLU A N 1
ATOM 762 C CA . GLU A 1 94 ? 19.423 -9.729 -6.112 1.00 67.19 94 GLU A CA 1
ATOM 763 C C . GLU A 1 94 ? 18.712 -9.022 -4.958 1.00 67.19 94 GLU A C 1
ATOM 765 O O . GLU A 1 94 ? 19.121 -7.954 -4.491 1.00 67.19 94 GLU A O 1
ATOM 770 N N . THR A 1 95 ? 17.583 -9.588 -4.536 1.00 68.44 95 THR A N 1
ATOM 771 C CA . THR A 1 95 ? 16.992 -9.299 -3.230 1.00 68.44 95 THR A CA 1
ATOM 772 C C . THR A 1 95 ? 17.592 -10.275 -2.231 1.00 68.44 95 THR A C 1
ATOM 774 O O . THR A 1 95 ? 17.448 -11.484 -2.371 1.00 68.44 95 THR A O 1
ATOM 777 N N . ILE A 1 96 ? 18.289 -9.750 -1.226 1.00 79.12 96 ILE A N 1
ATOM 778 C CA . ILE A 1 96 ? 18.823 -10.547 -0.123 1.00 79.12 96 ILE A CA 1
ATOM 779 C C . ILE A 1 96 ? 18.033 -10.171 1.123 1.00 79.12 96 ILE A C 1
ATOM 781 O O . ILE A 1 96 ? 18.144 -9.049 1.629 1.00 79.12 96 ILE A O 1
ATOM 785 N N . THR A 1 97 ? 17.215 -11.105 1.594 1.00 83.00 97 THR A N 1
ATOM 786 C CA . THR A 1 97 ? 16.527 -11.020 2.879 1.00 83.00 97 THR A CA 1
ATOM 787 C C . THR A 1 97 ? 17.457 -11.521 3.976 1.00 83.00 97 THR A C 1
ATOM 789 O O . THR A 1 97 ? 18.067 -12.588 3.888 1.00 83.00 97 THR A O 1
ATOM 792 N N . ASP A 1 98 ? 17.604 -10.721 5.024 1.00 85.25 98 ASP A N 1
ATOM 793 C CA . ASP A 1 98 ? 18.325 -11.143 6.214 1.00 85.25 98 ASP A CA 1
ATOM 794 C C . ASP A 1 98 ? 17.477 -12.158 6.988 1.00 85.25 98 ASP A C 1
ATOM 796 O O . ASP A 1 98 ? 16.260 -11.989 7.137 1.00 85.25 98 ASP A O 1
ATOM 800 N N . LYS A 1 99 ? 18.120 -13.225 7.467 1.00 80.19 99 LYS A N 1
ATOM 801 C CA . LYS A 1 99 ? 17.431 -14.338 8.124 1.00 80.19 99 LYS A CA 1
ATOM 802 C C . LYS A 1 99 ? 17.004 -14.018 9.556 1.00 80.19 99 LYS A C 1
ATOM 804 O O . LYS A 1 99 ? 16.106 -14.699 10.044 1.00 80.19 99 LYS A O 1
ATOM 809 N N . GLU A 1 100 ? 17.588 -13.007 10.200 1.00 78.00 100 GLU A N 1
ATOM 810 C CA . GLU A 1 100 ? 17.403 -12.718 11.628 1.00 78.00 100 GLU A CA 1
ATOM 811 C C . GLU A 1 100 ? 16.881 -11.296 11.899 1.00 78.00 100 GLU A C 1
ATOM 813 O O . GLU A 1 100 ? 15.986 -11.101 12.729 1.00 78.00 100 GLU A O 1
ATOM 818 N N . LEU A 1 101 ? 17.395 -10.296 11.178 1.00 81.81 101 LEU A N 1
ATOM 819 C CA . LEU A 1 101 ? 17.238 -8.872 11.493 1.00 81.81 101 LEU A CA 1
ATOM 820 C C . LEU A 1 101 ? 16.105 -8.161 10.733 1.00 81.81 101 LEU A C 1
ATOM 822 O O . LEU A 1 101 ? 15.990 -6.938 10.829 1.00 81.81 101 LEU A O 1
ATOM 826 N N . LEU A 1 102 ? 15.259 -8.898 9.999 1.00 90.88 102 LEU A N 1
ATOM 827 C CA . LEU A 1 102 ? 14.165 -8.347 9.173 1.00 90.88 102 LEU A CA 1
ATOM 828 C C . LEU A 1 102 ? 14.636 -7.189 8.271 1.00 90.88 102 LEU A C 1
ATOM 830 O O . LEU A 1 102 ? 13.980 -6.151 8.120 1.00 90.88 102 LEU A O 1
ATOM 834 N N . LEU A 1 103 ? 15.823 -7.363 7.690 1.00 92.31 103 LEU A N 1
ATOM 835 C CA . LEU A 1 103 ? 16.411 -6.438 6.733 1.00 92.31 103 LEU A CA 1
ATOM 836 C C . LEU A 1 103 ? 16.237 -6.986 5.323 1.00 92.31 103 LEU A C 1
ATOM 838 O O . LEU A 1 103 ? 16.342 -8.188 5.092 1.00 92.31 103 LEU A O 1
ATOM 842 N N . VAL A 1 104 ? 16.024 -6.087 4.371 1.00 91.06 104 VAL A N 1
ATOM 843 C CA . VAL A 1 104 ? 16.054 -6.407 2.947 1.00 91.06 104 VAL A CA 1
ATOM 844 C C . VAL A 1 104 ? 17.119 -5.543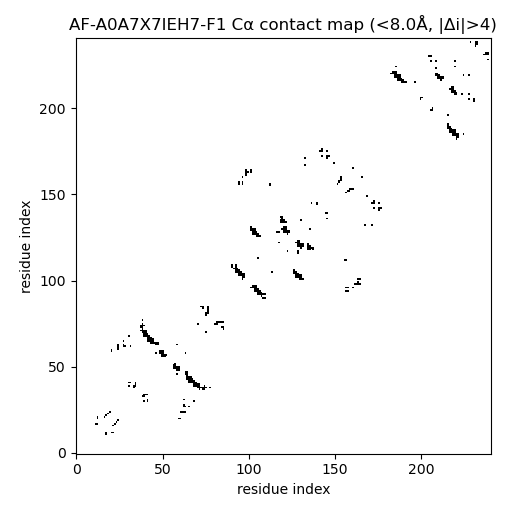 2.295 1.00 91.06 104 VAL A C 1
ATOM 846 O O . VAL A 1 104 ? 17.071 -4.314 2.380 1.00 91.06 104 VAL A O 1
ATOM 849 N N . THR A 1 105 ? 18.088 -6.188 1.652 1.00 87.88 105 THR A N 1
ATOM 850 C CA . THR A 1 105 ? 19.036 -5.525 0.754 1.00 87.88 105 THR A CA 1
ATOM 851 C C . THR A 1 105 ? 18.558 -5.739 -0.674 1.00 87.88 105 THR A C 1
ATOM 853 O O . THR A 1 105 ? 18.389 -6.874 -1.114 1.00 87.88 105 THR A O 1
ATOM 856 N N . PHE A 1 106 ? 18.332 -4.651 -1.399 1.00 86.44 106 PHE A N 1
ATOM 857 C CA . PHE A 1 106 ? 17.885 -4.658 -2.781 1.00 86.44 106 PHE A CA 1
ATOM 858 C C . PHE A 1 106 ? 18.990 -4.139 -3.697 1.00 86.44 106 PHE A C 1
ATOM 860 O O . PHE A 1 106 ? 19.289 -2.947 -3.691 1.00 86.44 106 PHE A O 1
ATOM 867 N N . LYS A 1 107 ? 19.547 -5.029 -4.522 1.00 80.81 107 LYS A N 1
ATOM 868 C CA . LYS A 1 107 ? 20.487 -4.682 -5.590 1.00 80.81 107 LYS A CA 1
ATOM 869 C C . LYS A 1 107 ? 19.801 -4.853 -6.940 1.00 80.81 107 LYS A C 1
ATOM 871 O O . LYS A 1 107 ? 19.517 -5.970 -7.379 1.00 80.81 107 LYS A O 1
ATOM 876 N N . GLY A 1 108 ? 19.498 -3.736 -7.601 1.00 76.00 108 GLY A N 1
ATOM 877 C CA . GLY A 1 108 ? 18.884 -3.758 -8.927 1.00 76.00 108 GLY A CA 1
ATOM 878 C C . GLY A 1 108 ? 18.174 -2.469 -9.344 1.00 76.00 108 GLY A C 1
ATOM 879 O O . GLY A 1 108 ? 18.044 -1.501 -8.592 1.00 76.00 108 GLY A O 1
ATOM 880 N N . LYS A 1 109 ? 17.681 -2.475 -10.589 1.00 76.19 109 LYS A N 1
ATOM 881 C CA . LYS A 1 109 ? 16.953 -1.351 -11.215 1.00 76.19 109 LYS A CA 1
ATOM 882 C C . LYS A 1 109 ? 15.430 -1.540 -11.258 1.00 76.19 109 LYS A C 1
ATOM 884 O O . LYS A 1 109 ? 14.728 -0.705 -11.816 1.00 76.19 109 LYS A O 1
ATOM 889 N N . SER A 1 110 ? 14.914 -2.613 -10.659 1.00 83.00 110 SER A N 1
ATOM 890 C CA . SER A 1 110 ? 13.477 -2.903 -10.612 1.00 83.00 110 SER A CA 1
ATOM 891 C C . SER A 1 110 ? 12.727 -1.865 -9.764 1.00 83.00 110 SER A C 1
ATOM 893 O O . SER A 1 110 ? 12.687 -1.979 -8.537 1.00 83.00 110 SER A O 1
ATOM 895 N N . LEU A 1 111 ? 12.089 -0.894 -10.427 1.00 83.75 111 LEU A N 1
ATOM 896 C CA . LEU A 1 111 ? 11.308 0.171 -9.788 1.00 83.75 111 LEU A CA 1
ATOM 897 C C . LEU A 1 111 ? 10.180 -0.381 -8.904 1.00 83.75 111 LEU A C 1
ATOM 899 O O . LEU A 1 111 ? 10.011 0.086 -7.785 1.00 83.75 111 LEU A O 1
ATOM 903 N N . GLU A 1 112 ? 9.467 -1.414 -9.361 1.00 86.50 112 GLU A N 1
ATOM 904 C CA . GLU A 1 112 ? 8.352 -2.023 -8.620 1.00 86.50 112 GLU A CA 1
ATOM 905 C C . GLU A 1 112 ? 8.769 -2.491 -7.215 1.00 86.50 112 GLU A C 1
ATOM 907 O O . GLU A 1 112 ? 8.147 -2.125 -6.220 1.00 86.50 112 GLU A O 1
ATOM 912 N N . ARG A 1 113 ? 9.859 -3.263 -7.127 1.00 87.56 113 ARG A N 1
ATOM 913 C CA . ARG A 1 113 ? 10.423 -3.747 -5.854 1.00 87.56 113 ARG A CA 1
ATOM 914 C C . ARG A 1 113 ? 10.874 -2.611 -4.951 1.00 87.56 113 ARG A C 1
ATOM 916 O O . ARG A 1 113 ? 10.633 -2.669 -3.751 1.00 87.56 113 ARG A O 1
ATOM 923 N N . ARG A 1 114 ? 11.512 -1.586 -5.522 1.00 88.19 114 ARG A N 1
ATOM 924 C CA . ARG A 1 114 ? 11.977 -0.425 -4.759 1.00 88.19 114 ARG A CA 1
ATOM 925 C C . ARG A 1 114 ? 10.805 0.327 -4.139 1.00 88.19 114 ARG A C 1
ATOM 927 O O . ARG A 1 114 ? 10.793 0.501 -2.928 1.00 88.19 114 ARG A O 1
ATOM 934 N N . LEU A 1 115 ? 9.800 0.674 -4.943 1.00 90.44 115 LEU A N 1
ATOM 935 C CA . LEU A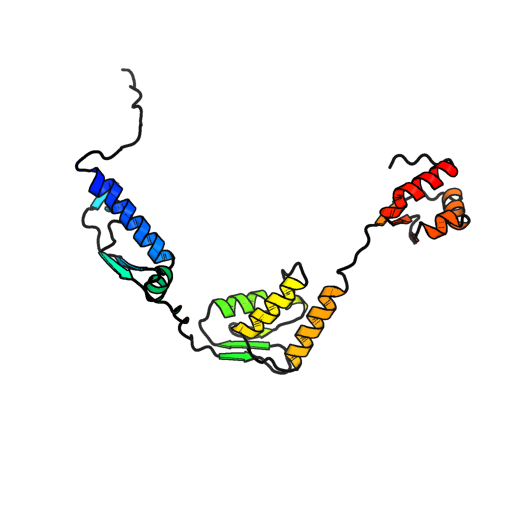 1 115 ? 8.592 1.351 -4.465 1.00 90.44 115 LEU A CA 1
ATOM 936 C C . LEU A 1 115 ? 7.861 0.517 -3.408 1.00 90.44 115 LEU A C 1
ATOM 938 O O . LEU A 1 115 ? 7.386 1.049 -2.409 1.00 90.44 115 LEU A O 1
ATOM 942 N N . PHE A 1 116 ? 7.808 -0.804 -3.593 1.00 92.44 116 PHE A N 1
ATOM 943 C CA . PHE A 1 116 ? 7.217 -1.693 -2.602 1.00 92.44 116 PHE A CA 1
ATOM 944 C C . PHE A 1 116 ? 7.995 -1.694 -1.278 1.00 92.44 116 PHE A C 1
ATOM 946 O O . PHE A 1 116 ? 7.382 -1.588 -0.219 1.00 92.44 116 PHE A O 1
ATOM 953 N N . LEU A 1 117 ? 9.330 -1.760 -1.313 1.00 92.25 117 LEU A N 1
ATOM 954 C CA . LEU A 1 117 ? 10.170 -1.699 -0.112 1.00 92.25 117 LEU A CA 1
ATOM 955 C C . LEU A 1 117 ? 10.111 -0.333 0.584 1.00 92.25 117 LEU A C 1
ATOM 957 O O . LEU A 1 117 ? 10.092 -0.285 1.811 1.00 92.25 117 LEU A O 1
ATOM 961 N N . GLU A 1 118 ? 10.023 0.761 -0.170 1.00 91.25 118 GLU A N 1
ATOM 962 C CA . GLU A 1 118 ? 9.805 2.110 0.367 1.00 91.25 118 GLU A CA 1
ATOM 963 C C . GLU A 1 118 ? 8.447 2.236 1.073 1.00 91.25 118 GLU A C 1
ATOM 965 O O . GLU A 1 118 ? 8.338 2.913 2.095 1.00 91.25 118 GLU A O 1
ATOM 970 N N . GLN A 1 119 ? 7.422 1.543 0.570 1.00 91.94 119 GLN A N 1
ATOM 971 C CA . GLN A 1 119 ? 6.092 1.534 1.175 1.00 91.94 119 GLN A CA 1
ATOM 972 C C . GLN A 1 119 ? 6.061 0.792 2.521 1.00 91.94 119 GLN A C 1
ATOM 974 O O . GLN A 1 119 ? 5.369 1.228 3.442 1.00 91.94 119 GLN A O 1
ATOM 979 N N . ILE A 1 120 ? 6.778 -0.330 2.638 1.00 93.19 120 ILE A N 1
ATOM 980 C CA . ILE A 1 120 ? 6.667 -1.248 3.791 1.00 93.19 120 ILE A CA 1
ATOM 981 C C . ILE A 1 120 ? 7.850 -1.176 4.765 1.00 93.19 120 ILE A C 1
ATOM 983 O O . ILE A 1 120 ? 7.799 -1.752 5.855 1.00 93.19 120 ILE A O 1
ATOM 987 N N . GLY A 1 121 ? 8.933 -0.510 4.374 1.00 92.69 121 GLY A N 1
ATOM 988 C CA . GLY A 1 121 ? 10.198 -0.470 5.092 1.00 92.69 121 GLY A CA 1
ATOM 989 C C . GLY A 1 121 ? 10.590 0.928 5.558 1.00 92.69 121 GLY A C 1
ATOM 990 O O . GLY A 1 121 ? 9.977 1.946 5.241 1.00 92.69 121 GLY A O 1
ATOM 991 N N . ILE A 1 122 ? 11.645 0.965 6.359 1.00 93.62 122 ILE A N 1
ATOM 992 C CA . ILE A 1 122 ? 12.355 2.171 6.769 1.00 93.62 122 ILE A CA 1
ATOM 993 C C . ILE A 1 122 ? 13.711 2.130 6.057 1.00 93.62 122 ILE A C 1
ATOM 995 O O . ILE A 1 122 ? 14.467 1.176 6.281 1.00 93.62 122 ILE A O 1
ATOM 999 N N . PRO A 1 123 ? 14.038 3.106 5.196 1.00 92.31 123 PRO A N 1
ATOM 1000 C CA . PRO A 1 123 ? 15.321 3.117 4.507 1.00 92.31 123 PRO A CA 1
ATOM 1001 C C . PRO A 1 123 ? 16.459 3.317 5.516 1.00 92.31 123 PRO A C 1
ATOM 1003 O O . PRO A 1 123 ? 16.423 4.225 6.344 1.00 92.31 123 PRO A O 1
ATOM 1006 N N . LEU A 1 124 ? 17.476 2.458 5.444 1.00 89.44 124 LEU A N 1
ATOM 1007 C CA . LEU A 1 124 ? 18.742 2.580 6.183 1.00 89.44 124 LEU A CA 1
ATOM 1008 C C . LEU A 1 124 ? 19.902 3.027 5.275 1.00 89.44 124 LEU A C 1
ATOM 1010 O O . LEU A 1 124 ? 21.050 3.091 5.707 1.00 89.44 124 LEU A O 1
ATOM 1014 N N . GLY A 1 125 ? 19.612 3.282 4.001 1.00 85.38 125 GLY A N 1
ATOM 1015 C CA . GLY A 1 125 ? 20.551 3.659 2.954 1.00 85.38 125 GLY A CA 1
ATOM 1016 C C . GLY A 1 125 ? 19.884 3.527 1.585 1.00 85.38 125 GLY A C 1
ATOM 1017 O O . GLY A 1 125 ? 18.672 3.344 1.503 1.00 85.38 125 GLY A O 1
ATOM 1018 N N . VAL A 1 126 ? 20.676 3.578 0.511 1.00 81.62 126 VAL A N 1
ATOM 1019 C CA . VAL A 1 126 ? 20.162 3.530 -0.875 1.00 81.62 126 VAL A CA 1
ATOM 1020 C C . VAL A 1 126 ? 19.563 2.163 -1.232 1.00 81.62 126 VAL A C 1
ATOM 1022 O O . VAL A 1 126 ? 18.582 2.080 -1.963 1.00 81.62 126 VAL A O 1
ATOM 1025 N N . GLU A 1 127 ? 20.143 1.086 -0.702 1.00 87.31 127 GLU A N 1
ATOM 1026 C CA . GLU A 1 127 ? 19.801 -0.294 -1.077 1.00 87.31 127 GLU A CA 1
ATOM 1027 C C . GLU A 1 127 ? 19.296 -1.134 0.101 1.00 87.31 127 GLU A C 1
ATOM 1029 O O . GLU A 1 127 ? 19.040 -2.323 -0.057 1.00 87.31 127 GLU A O 1
ATOM 1034 N N . ARG A 1 128 ? 19.183 -0.561 1.304 1.00 90.12 128 ARG A N 1
ATOM 1035 C CA . ARG A 1 128 ? 18.869 -1.313 2.527 1.00 90.12 128 ARG A CA 1
ATOM 1036 C C . ARG A 1 128 ? 17.622 -0.776 3.198 1.00 90.12 128 ARG A C 1
ATOM 1038 O O . ARG A 1 128 ? 17.535 0.414 3.489 1.00 90.12 128 ARG A O 1
ATOM 1045 N N . PHE A 1 129 ? 16.717 -1.685 3.529 1.00 93.69 129 PHE A N 1
ATOM 1046 C CA . PHE A 1 129 ? 15.448 -1.388 4.175 1.00 93.69 129 PHE A CA 1
ATOM 1047 C C . PHE A 1 129 ? 15.300 -2.247 5.425 1.00 93.69 129 PHE A C 1
ATOM 1049 O O . PHE A 1 129 ? 15.512 -3.458 5.385 1.00 93.69 129 PHE A O 1
ATOM 1056 N N . ARG A 1 130 ? 14.922 -1.623 6.540 1.00 94.31 130 ARG A N 1
ATOM 1057 C CA . ARG A 1 130 ? 14.497 -2.322 7.754 1.00 94.31 130 ARG A CA 1
ATOM 1058 C C . ARG A 1 130 ? 12.987 -2.420 7.774 1.00 94.31 130 ARG A C 1
ATOM 1060 O O . ARG A 1 130 ? 12.316 -1.403 7.630 1.00 94.31 130 ARG A O 1
ATOM 1067 N N . ILE A 1 131 ? 12.463 -3.615 8.005 1.00 94.69 131 ILE A N 1
ATOM 1068 C CA . ILE A 1 131 ? 11.027 -3.827 8.140 1.00 94.69 131 ILE A CA 1
ATOM 1069 C C . ILE A 1 131 ? 10.698 -4.026 9.618 1.00 94.69 131 ILE A C 1
ATOM 1071 O O . ILE A 1 131 ? 11.281 -4.864 10.299 1.00 94.69 131 ILE A O 1
ATOM 1075 N N . THR A 1 132 ? 9.768 -3.217 10.116 1.00 93.56 132 THR A N 1
ATOM 1076 C CA . THR A 1 132 ? 9.189 -3.334 11.457 1.00 93.56 132 THR A CA 1
ATOM 1077 C C . THR A 1 132 ? 7.687 -3.529 11.333 1.00 93.56 132 THR A C 1
ATOM 1079 O O . THR A 1 132 ? 7.104 -3.282 10.276 1.00 93.56 132 THR A O 1
ATOM 1082 N N . GLU A 1 133 ? 7.017 -3.935 12.409 1.00 92.06 133 GLU A N 1
ATOM 1083 C CA . GLU A 1 133 ? 5.565 -4.103 12.370 1.00 92.06 133 GLU A CA 1
ATOM 1084 C C . GLU A 1 133 ? 4.862 -2.792 12.010 1.00 92.06 133 GLU A C 1
ATOM 1086 O O . GLU A 1 133 ? 3.976 -2.782 11.161 1.00 92.06 133 GLU A O 1
ATOM 1091 N N . ALA A 1 134 ? 5.314 -1.675 12.588 1.00 92.12 134 ALA A N 1
ATOM 1092 C CA . ALA A 1 134 ? 4.763 -0.351 12.318 1.00 92.12 134 ALA A CA 1
ATOM 1093 C C . ALA A 1 134 ? 5.008 0.113 10.873 1.00 92.12 134 ALA A C 1
ATOM 1095 O O . ALA A 1 134 ? 4.135 0.740 10.272 1.00 92.12 134 ALA A O 1
ATOM 1096 N N . SER A 1 135 ? 6.181 -0.178 10.293 1.00 94.56 135 SER A N 1
ATOM 1097 C CA . SER A 1 135 ? 6.439 0.171 8.892 1.00 94.56 135 SER A CA 1
ATOM 1098 C C . SER A 1 135 ? 5.611 -0.688 7.944 1.00 94.56 135 SER A C 1
ATOM 1100 O O . SER A 1 135 ? 5.059 -0.162 6.982 1.00 94.56 135 SER A O 1
ATOM 1102 N N . PHE A 1 136 ? 5.462 -1.977 8.247 1.00 94.69 136 PHE A N 1
ATOM 1103 C CA . PHE A 1 136 ? 4.778 -2.918 7.372 1.00 94.69 136 PHE A CA 1
ATOM 1104 C C . PHE A 1 136 ? 3.268 -2.671 7.298 1.00 94.69 136 PHE A C 1
ATOM 1106 O O . PHE A 1 136 ? 2.696 -2.780 6.216 1.00 94.69 136 PHE A O 1
ATOM 1113 N N . ILE A 1 137 ? 2.618 -2.297 8.407 1.00 92.81 137 ILE A N 1
ATOM 1114 C CA . ILE A 1 137 ? 1.171 -1.993 8.436 1.00 92.81 137 ILE A CA 1
ATOM 1115 C C . ILE A 1 137 ? 0.833 -0.576 7.960 1.00 92.81 137 ILE A C 1
ATOM 1117 O O . ILE A 1 137 ? -0.339 -0.209 7.887 1.00 92.81 137 ILE A O 1
ATOM 1121 N N . ARG A 1 138 ? 1.838 0.251 7.656 1.00 92.44 138 ARG A N 1
ATOM 1122 C CA . ARG A 1 138 ? 1.630 1.651 7.279 1.00 92.44 138 ARG A CA 1
ATOM 1123 C C . ARG A 1 138 ? 0.723 1.745 6.051 1.00 92.44 138 ARG A C 1
ATOM 1125 O O . ARG A 1 138 ? 1.009 1.158 5.006 1.00 92.44 138 ARG A O 1
ATOM 1132 N N . GLY A 1 139 ? -0.378 2.480 6.178 1.00 88.12 139 GLY A N 1
ATOM 1133 C CA . GLY A 1 139 ? -1.362 2.634 5.104 1.00 88.12 139 GLY A CA 1
ATOM 1134 C C . GLY A 1 139 ? -2.207 1.387 4.817 1.00 88.12 139 GLY A C 1
ATOM 1135 O O . GLY A 1 139 ? -2.818 1.331 3.757 1.00 88.12 139 GLY A O 1
ATOM 1136 N N . CYS A 1 140 ? -2.227 0.385 5.702 1.00 90.44 140 CYS A N 1
ATOM 1137 C CA . CYS A 1 140 ? -3.255 -0.658 5.687 1.00 90.44 140 CYS A CA 1
ATOM 1138 C C . CYS A 1 140 ? -4.476 -0.179 6.483 1.00 90.44 140 CYS A C 1
ATOM 1140 O O . CYS A 1 140 ? -4.320 0.369 7.576 1.00 90.44 140 CYS A O 1
ATOM 1142 N N . SER A 1 141 ? -5.679 -0.416 5.964 1.00 88.38 141 SER A N 1
ATOM 1143 C CA . SER A 1 141 ? -6.941 -0.090 6.646 1.00 88.38 141 SER A CA 1
ATOM 1144 C C . SER A 1 141 ? -7.690 -1.337 7.112 1.00 88.38 141 SER A C 1
ATOM 1146 O O . SER A 1 141 ? -8.607 -1.239 7.923 1.00 88.38 141 SER A O 1
ATOM 1148 N N . SER A 1 142 ? -7.299 -2.510 6.618 1.00 88.31 142 SER A N 1
ATOM 1149 C CA . SER A 1 142 ? -7.958 -3.781 6.893 1.00 88.31 142 SER A CA 1
ATOM 1150 C C . SER A 1 142 ? -6.958 -4.927 7.069 1.00 88.31 142 SER A C 1
ATOM 1152 O O . SER A 1 142 ? -5.806 -4.854 6.635 1.00 88.31 142 SER A O 1
ATOM 1154 N N . SER A 1 143 ? -7.411 -6.024 7.684 1.00 88.94 143 SER A N 1
ATOM 1155 C CA . SER A 1 143 ? -6.619 -7.259 7.793 1.00 88.94 143 SER A CA 1
ATOM 1156 C C . SER A 1 143 ? -6.317 -7.864 6.410 1.00 88.94 143 SER A C 1
ATOM 1158 O O . SER A 1 143 ? -5.203 -8.325 6.166 1.00 88.94 143 SER A O 1
ATOM 1160 N N . SER A 1 144 ? -7.247 -7.751 5.452 1.00 89.88 144 SER A N 1
ATOM 1161 C CA . SER A 1 144 ? -7.040 -8.180 4.061 1.00 89.88 144 SER A CA 1
ATOM 1162 C C . SER A 1 144 ? -5.898 -7.445 3.356 1.00 89.88 144 SER A C 1
ATOM 1164 O O . SER A 1 144 ? -5.199 -8.051 2.540 1.00 89.88 144 SER A O 1
ATOM 1166 N N . ASP A 1 145 ? -5.656 -6.172 3.688 1.00 92.12 145 ASP A N 1
ATOM 1167 C CA . ASP A 1 145 ? -4.536 -5.415 3.114 1.00 92.12 145 ASP A CA 1
ATOM 1168 C C . ASP A 1 145 ? -3.192 -5.984 3.574 1.00 92.12 145 ASP A C 1
ATOM 1170 O O . ASP A 1 145 ? -2.232 -6.030 2.804 1.00 92.12 145 ASP A O 1
ATOM 1174 N N . ILE A 1 146 ? -3.123 -6.439 4.830 1.00 92.62 146 ILE A N 1
ATOM 1175 C CA . ILE A 1 146 ? -1.922 -7.049 5.408 1.00 92.62 146 ILE A CA 1
ATOM 1176 C C . ILE A 1 146 ? -1.634 -8.378 4.710 1.00 92.62 146 ILE A C 1
ATOM 1178 O O . ILE A 1 146 ? -0.505 -8.577 4.266 1.00 92.62 146 ILE A O 1
ATOM 1182 N N . VAL A 1 147 ? -2.645 -9.235 4.535 1.00 92.75 147 VAL A N 1
ATOM 1183 C CA . VAL A 1 147 ? -2.504 -10.518 3.819 1.00 92.75 147 VAL A CA 1
ATOM 1184 C C . VAL A 1 147 ? -2.035 -10.289 2.379 1.00 92.75 147 VAL A C 1
ATOM 1186 O O . VAL A 1 147 ? -1.004 -10.819 1.971 1.00 92.75 147 VAL A O 1
ATOM 1189 N N . SER A 1 148 ? -2.698 -9.391 1.645 1.00 93.62 148 SER A N 1
ATOM 1190 C CA . SER A 1 148 ? -2.329 -9.058 0.259 1.00 93.62 148 SER A CA 1
ATOM 1191 C C . SER A 1 148 ? -0.894 -8.529 0.146 1.00 93.62 148 SER A C 1
ATOM 1193 O O . SER A 1 148 ? -0.179 -8.792 -0.824 1.00 93.62 148 SER A O 1
ATOM 1195 N N . ARG A 1 149 ? -0.440 -7.774 1.152 1.00 94.38 149 ARG A N 1
ATOM 1196 C CA . ARG A 1 149 ? 0.924 -7.243 1.222 1.00 94.38 149 ARG A CA 1
ATOM 1197 C C . ARG A 1 149 ? 1.952 -8.331 1.536 1.00 94.38 149 ARG A C 1
ATOM 1199 O O . ARG A 1 149 ? 3.038 -8.294 0.962 1.00 94.38 149 ARG A O 1
ATOM 1206 N N . ILE A 1 150 ? 1.620 -9.299 2.390 1.00 94.50 150 ILE A N 1
ATOM 1207 C CA . ILE A 1 150 ? 2.454 -10.483 2.655 1.00 94.50 150 ILE A CA 1
ATOM 1208 C C . ILE A 1 150 ? 2.607 -11.315 1.377 1.00 94.50 150 ILE A C 1
ATOM 1210 O O . ILE A 1 150 ? 3.722 -11.701 1.027 1.00 94.50 150 ILE A O 1
ATOM 1214 N N . ASP A 1 151 ? 1.522 -11.533 0.637 1.00 94.19 151 ASP A N 1
ATOM 1215 C CA . ASP A 1 151 ? 1.567 -12.284 -0.621 1.00 94.19 151 ASP A CA 1
ATOM 1216 C C . ASP A 1 151 ? 2.394 -11.559 -1.682 1.00 94.19 151 ASP A C 1
ATOM 1218 O O . ASP A 1 151 ? 3.233 -12.167 -2.350 1.00 94.19 151 ASP A O 1
ATOM 1222 N N . LYS A 1 152 ? 2.251 -10.231 -1.773 1.00 92.94 152 LYS A N 1
ATOM 1223 C CA . LYS A 1 152 ? 3.096 -9.412 -2.646 1.00 92.94 152 LYS A CA 1
ATOM 1224 C C . LYS A 1 152 ? 4.571 -9.494 -2.249 1.00 92.94 152 LYS A C 1
ATOM 1226 O O . LYS A 1 152 ? 5.417 -9.603 -3.133 1.00 92.94 152 LYS A O 1
ATOM 1231 N N . PHE A 1 153 ? 4.888 -9.500 -0.952 1.00 93.88 153 PHE A N 1
ATOM 1232 C CA . PHE A 1 153 ? 6.259 -9.689 -0.469 1.00 93.88 153 PHE 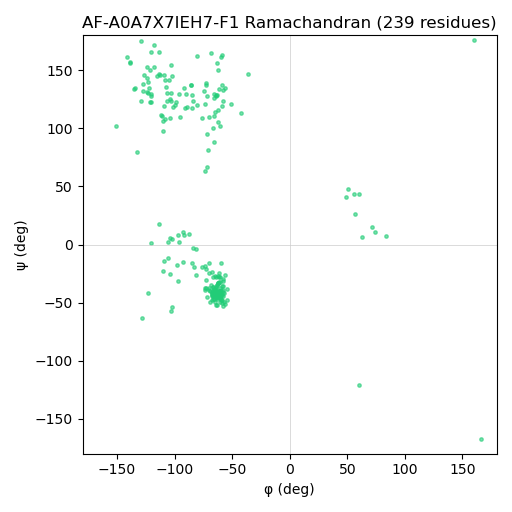A CA 1
ATOM 1233 C C . PHE A 1 153 ? 6.836 -11.029 -0.930 1.00 93.88 153 PHE A C 1
ATOM 1235 O O . PHE A 1 153 ? 7.931 -11.051 -1.492 1.00 93.88 153 PHE A O 1
ATOM 1242 N N . LYS A 1 154 ? 6.082 -12.123 -0.771 1.00 92.12 154 LYS A N 1
ATOM 1243 C CA . LYS A 1 154 ? 6.510 -13.449 -1.232 1.00 92.12 154 LYS A CA 1
ATOM 1244 C C . LYS A 1 154 ? 6.716 -13.486 -2.746 1.00 92.12 154 LYS A C 1
ATOM 1246 O O . LYS A 1 154 ? 7.692 -14.034 -3.238 1.00 92.12 154 LYS A O 1
ATOM 1251 N N . LEU A 1 155 ? 5.828 -12.845 -3.501 1.00 89.69 155 LEU A N 1
ATOM 1252 C CA . LEU A 1 155 ? 5.894 -12.852 -4.959 1.00 89.69 155 LEU A CA 1
ATOM 1253 C C . LEU A 1 155 ? 7.112 -12.099 -5.512 1.00 89.69 155 LEU A C 1
ATOM 1255 O O . LEU A 1 155 ? 7.742 -12.568 -6.461 1.00 89.69 155 LEU A O 1
ATOM 1259 N N . ILE A 1 156 ? 7.418 -10.912 -4.971 1.00 87.88 156 ILE A N 1
ATOM 1260 C CA . ILE A 1 156 ? 8.396 -10.010 -5.602 1.00 87.88 156 ILE A CA 1
ATOM 1261 C C . ILE A 1 156 ? 9.716 -9.870 -4.843 1.00 87.88 156 ILE A C 1
ATOM 1263 O O . ILE A 1 156 ? 10.705 -9.497 -5.476 1.00 87.88 156 ILE A O 1
ATOM 1267 N N . ILE A 1 157 ? 9.754 -10.141 -3.534 1.00 89.00 157 ILE A N 1
ATOM 1268 C CA . ILE A 1 157 ? 10.960 -9.986 -2.706 1.00 89.00 157 ILE A CA 1
ATOM 1269 C C . ILE A 1 157 ? 11.609 -11.335 -2.421 1.00 89.00 157 ILE A C 1
ATOM 1271 O O . ILE A 1 157 ? 12.783 -11.508 -2.747 1.00 89.00 157 ILE A O 1
ATOM 1275 N N . ASP A 1 158 ? 10.861 -12.261 -1.824 1.00 87.69 158 ASP A N 1
ATOM 1276 C CA . ASP A 1 158 ? 11.396 -13.542 -1.364 1.00 87.69 158 ASP A CA 1
ATOM 1277 C C . ASP A 1 158 ? 10.317 -14.641 -1.388 1.00 87.69 158 ASP A C 1
ATOM 1279 O O . ASP A 1 158 ? 9.472 -14.675 -0.490 1.00 87.69 158 ASP A O 1
ATOM 1283 N N . PRO A 1 159 ? 10.323 -15.529 -2.403 1.00 86.69 159 PRO A N 1
ATOM 1284 C CA . PRO A 1 159 ? 9.339 -16.604 -2.547 1.00 86.69 159 PRO A CA 1
ATOM 1285 C C . PRO A 1 159 ? 9.312 -17.608 -1.395 1.00 86.69 159 PRO A C 1
ATOM 1287 O O . PRO A 1 159 ? 8.254 -18.179 -1.133 1.00 86.69 159 PRO A O 1
ATOM 1290 N N . ASP A 1 160 ? 10.435 -17.808 -0.698 1.00 87.88 160 ASP A N 1
ATOM 1291 C CA . ASP A 1 160 ? 10.513 -18.690 0.470 1.00 87.88 160 ASP A CA 1
ATOM 1292 C C . ASP A 1 160 ? 11.237 -17.994 1.634 1.00 87.88 160 ASP A C 1
ATOM 1294 O O . ASP A 1 160 ? 12.415 -18.250 1.899 1.00 87.88 160 ASP A O 1
ATOM 1298 N N . PRO A 1 161 ? 10.525 -17.110 2.360 1.00 90.00 161 PRO A N 1
ATOM 1299 C CA . PRO A 1 161 ? 11.106 -16.365 3.464 1.00 90.00 161 PRO A CA 1
ATOM 1300 C C . PRO A 1 161 ? 11.579 -17.280 4.595 1.00 90.00 161 PRO A C 1
ATOM 1302 O O . PRO A 1 161 ? 10.967 -18.316 4.884 1.00 90.00 161 PRO A O 1
ATOM 1305 N N . SER A 1 162 ? 12.615 -16.843 5.316 1.00 91.19 162 SER A N 1
ATOM 1306 C CA . SER A 1 162 ? 13.093 -17.548 6.512 1.00 91.19 162 SER A CA 1
ATOM 1307 C C . SER A 1 162 ? 12.001 -17.688 7.584 1.00 91.19 162 SER A C 1
ATOM 1309 O O . SER A 1 162 ? 11.013 -16.947 7.612 1.00 91.19 162 SER A O 1
ATOM 1311 N N . ASP A 1 163 ? 12.207 -18.597 8.539 1.00 92.44 163 ASP A N 1
ATOM 1312 C CA . ASP A 1 163 ? 11.263 -18.807 9.645 1.00 92.44 163 ASP A CA 1
ATOM 1313 C C . ASP A 1 163 ? 11.019 -17.539 10.467 1.00 92.44 163 ASP A C 1
ATOM 1315 O O . ASP A 1 163 ? 9.908 -17.301 10.939 1.00 92.44 163 ASP A O 1
ATOM 1319 N N . ARG A 1 164 ? 12.027 -16.666 10.577 1.00 92.31 164 ARG A N 1
ATOM 1320 C CA . ARG A 1 164 ? 11.890 -15.366 11.237 1.00 92.31 164 ARG A CA 1
ATOM 1321 C C . ARG A 1 164 ? 10.868 -14.471 10.536 1.00 92.31 164 ARG A C 1
ATOM 1323 O O . ARG A 1 164 ? 10.052 -13.844 11.211 1.00 92.31 164 ARG A O 1
ATOM 1330 N N . TRP A 1 165 ? 10.880 -14.433 9.203 1.00 93.75 165 TRP A N 1
ATOM 1331 C CA . TRP A 1 165 ? 9.887 -13.703 8.410 1.00 93.75 165 TRP A CA 1
ATOM 1332 C C . TRP A 1 165 ? 8.505 -14.340 8.524 1.00 93.75 165 TRP A C 1
ATOM 1334 O O . TRP A 1 165 ? 7.523 -13.632 8.729 1.00 93.75 165 TRP A O 1
ATOM 1344 N N . LYS A 1 166 ? 8.419 -15.674 8.479 1.00 93.69 166 LYS A N 1
ATOM 1345 C CA . LYS A 1 166 ? 7.158 -16.409 8.678 1.00 93.69 166 LYS A CA 1
ATOM 1346 C C . LYS A 1 166 ? 6.535 -16.094 10.047 1.00 93.69 166 LYS A C 1
ATOM 1348 O O . LYS A 1 166 ? 5.348 -15.784 10.125 1.00 93.69 166 LYS A O 1
ATOM 1353 N N . GLN A 1 167 ? 7.339 -16.068 11.113 1.00 94.31 167 GLN A N 1
ATOM 1354 C CA . GLN A 1 167 ? 6.905 -15.657 12.456 1.00 94.31 167 GLN A CA 1
ATOM 1355 C C . GLN A 1 167 ? 6.477 -14.185 12.513 1.00 94.31 167 GLN A C 1
ATOM 1357 O O . GLN A 1 167 ? 5.476 -13.855 13.153 1.00 94.31 167 GLN A O 1
ATOM 1362 N N . PHE A 1 168 ? 7.214 -13.296 11.842 1.00 94.88 168 PHE A N 1
ATOM 1363 C CA . PHE A 1 168 ? 6.858 -11.882 11.731 1.00 94.88 168 PHE A CA 1
ATOM 1364 C C . PHE A 1 168 ? 5.489 -11.696 11.059 1.00 94.88 168 PHE A C 1
ATOM 1366 O O . PHE A 1 168 ? 4.636 -10.992 11.601 1.00 94.88 168 PHE A O 1
ATOM 1373 N N . PHE A 1 169 ? 5.235 -12.384 9.943 1.00 95.06 169 PHE A N 1
ATOM 1374 C CA . PHE A 1 169 ? 3.949 -12.338 9.243 1.00 95.06 169 PHE A CA 1
ATOM 1375 C C . PHE A 1 169 ? 2.801 -12.897 10.093 1.00 95.06 169 PHE A C 1
ATOM 1377 O O . PHE A 1 169 ? 1.780 -12.229 10.242 1.00 95.06 169 PHE A O 1
ATOM 1384 N N . ALA A 1 170 ? 2.996 -14.041 10.753 1.00 93.31 170 ALA A N 1
ATOM 1385 C CA . ALA A 1 170 ? 1.990 -14.607 11.656 1.00 93.31 170 ALA A CA 1
ATOM 1386 C C . ALA A 1 170 ? 1.658 -13.665 12.834 1.00 93.31 170 ALA A C 1
ATOM 1388 O O . ALA A 1 170 ? 0.502 -13.535 13.243 1.00 93.31 170 ALA A O 1
ATOM 1389 N N . SER A 1 171 ? 2.664 -12.965 13.373 1.00 93.12 171 SER A N 1
ATOM 1390 C CA . SER A 1 171 ? 2.471 -11.946 14.412 1.00 93.12 171 SER A CA 1
ATOM 1391 C C . SER A 1 171 ? 1.624 -10.773 13.907 1.00 93.12 171 SER A C 1
ATOM 1393 O O . SER A 1 171 ? 0.720 -10.320 14.613 1.00 93.12 171 SER A O 1
ATOM 1395 N N . LEU A 1 172 ? 1.876 -10.297 12.684 1.00 92.88 172 LEU A N 1
ATOM 1396 C CA . LEU A 1 172 ? 1.106 -9.217 12.065 1.00 92.88 172 LEU A CA 1
ATOM 1397 C C . LEU A 1 172 ? -0.356 -9.598 11.843 1.00 92.88 172 LEU A C 1
ATOM 1399 O O . LEU A 1 172 ? -1.245 -8.833 12.218 1.00 92.88 172 LEU A O 1
ATOM 1403 N N . GLU A 1 173 ? -0.608 -10.785 11.295 1.00 90.38 173 GLU A N 1
ATOM 1404 C CA . GLU A 1 173 ? -1.964 -11.297 11.093 1.00 90.38 173 GLU A CA 1
ATOM 1405 C C . GLU A 1 173 ? -2.715 -11.387 12.422 1.00 90.38 173 GLU A C 1
ATOM 1407 O O . GLU A 1 173 ? -3.809 -10.832 12.557 1.00 90.38 173 GLU A O 1
ATOM 1412 N N . LYS A 1 174 ? -2.089 -11.968 13.455 1.00 89.75 174 LYS A N 1
ATOM 1413 C CA . LYS A 1 174 ? -2.683 -12.038 14.794 1.00 8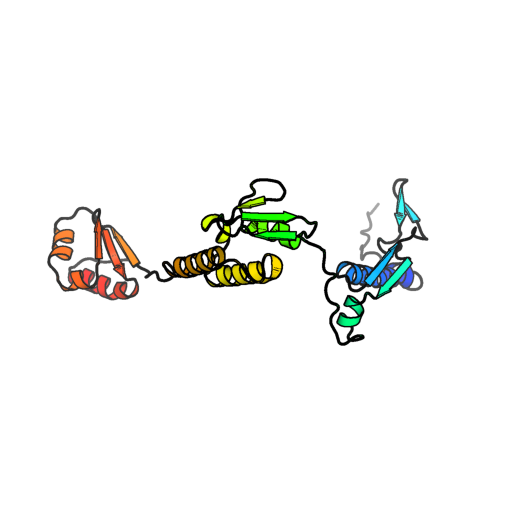9.75 174 LYS A CA 1
ATOM 1414 C C . LYS A 1 174 ? -3.020 -10.648 15.331 1.00 89.75 174 LYS A C 1
ATOM 1416 O O . LYS A 1 174 ? -4.150 -10.423 15.756 1.00 89.75 174 LYS A O 1
ATOM 1421 N N . ARG A 1 175 ? -2.074 -9.701 15.281 1.00 88.31 175 ARG A N 1
ATOM 1422 C CA . ARG A 1 175 ? -2.279 -8.325 15.771 1.00 88.31 175 ARG A CA 1
ATOM 1423 C C . ARG A 1 175 ? -3.369 -7.584 15.001 1.00 88.31 175 ARG A C 1
ATOM 1425 O O . ARG A 1 175 ? -4.087 -6.797 15.611 1.00 88.31 175 ARG A O 1
ATOM 1432 N N . SER A 1 176 ? -3.528 -7.863 13.707 1.00 85.81 176 SER A N 1
ATOM 1433 C CA . SER A 1 176 ? -4.533 -7.206 12.865 1.00 85.81 176 SER A CA 1
ATOM 1434 C C . SER A 1 176 ? -5.971 -7.468 13.313 1.00 85.81 176 SER A C 1
ATOM 1436 O O . SER A 1 176 ? -6.828 -6.622 13.095 1.00 85.81 176 SER A O 1
ATOM 1438 N N . THR A 1 177 ? -6.223 -8.601 13.976 1.00 84.12 177 THR A N 1
ATOM 1439 C CA . THR A 1 177 ? -7.573 -9.022 14.388 1.00 84.12 177 THR A CA 1
ATOM 1440 C C . THR A 1 177 ? -7.961 -8.584 15.802 1.00 84.12 177 THR A C 1
ATOM 1442 O O . THR A 1 177 ? -9.144 -8.588 16.144 1.00 84.12 177 THR A O 1
ATOM 1445 N N . LEU A 1 178 ? -6.988 -8.166 16.625 1.00 84.81 178 LEU A N 1
ATOM 1446 C CA . LEU A 1 178 ? -7.194 -7.900 18.056 1.00 84.81 178 LEU A CA 1
ATOM 1447 C C . LEU A 1 178 ? -8.196 -6.772 18.330 1.00 84.81 178 LEU A C 1
ATOM 1449 O O . LEU A 1 178 ? -8.923 -6.832 19.315 1.00 84.81 178 LEU A O 1
ATOM 1453 N N . PHE A 1 179 ? -8.251 -5.769 17.454 1.00 80.62 179 PHE A N 1
ATOM 1454 C CA . PHE A 1 179 ? -9.111 -4.590 17.608 1.00 80.62 179 PHE A CA 1
ATOM 1455 C C . PHE A 1 179 ? -10.211 -4.506 16.539 1.00 80.62 179 PHE A C 1
ATOM 1457 O O . PHE A 1 179 ? -10.796 -3.447 16.338 1.00 80.62 179 PHE A O 1
ATOM 1464 N N . CYS A 1 180 ? -10.513 -5.610 15.845 1.00 74.38 180 CYS A N 1
ATOM 1465 C CA . CYS A 1 180 ? -11.549 -5.625 14.804 1.00 74.38 180 CYS A CA 1
ATOM 1466 C C . CYS A 1 180 ? -12.978 -5.546 15.354 1.00 74.38 180 CYS A C 1
ATOM 1468 O O . CYS A 1 180 ? -13.893 -5.173 14.623 1.00 74.38 180 CYS A O 1
ATOM 1470 N N . HIS A 1 181 ? -13.181 -5.903 16.622 1.00 75.81 181 HIS A N 1
ATOM 1471 C CA . HIS A 1 181 ? -14.502 -5.980 17.234 1.00 75.81 181 HIS A CA 1
ATOM 1472 C C . HIS A 1 181 ? -14.656 -4.863 18.262 1.00 75.81 181 HIS A C 1
ATOM 1474 O O . HIS A 1 181 ? -14.078 -4.917 19.345 1.00 75.81 181 HIS A O 1
ATOM 1480 N N . GLY A 1 182 ? -15.441 -3.847 17.910 1.00 76.31 182 GLY A N 1
ATOM 1481 C CA . GLY A 1 182 ? -15.851 -2.779 18.815 1.00 76.31 182 GLY A CA 1
ATOM 1482 C C . GLY A 1 182 ? -17.371 -2.716 18.902 1.00 76.31 182 GLY A C 1
ATOM 1483 O O . GLY A 1 182 ? -18.058 -2.766 17.883 1.00 76.31 182 GLY A O 1
ATOM 1484 N N . GLU A 1 183 ? -17.907 -2.597 20.114 1.00 82.56 183 GLU A N 1
ATOM 1485 C CA . GLU A 1 183 ? -19.326 -2.307 20.314 1.00 82.56 183 GLU A CA 1
ATOM 1486 C C . GLU A 1 183 ? -19.556 -0.791 20.275 1.00 82.56 183 GLU A C 1
ATOM 1488 O O . GLU A 1 183 ? -18.806 -0.021 20.875 1.00 82.56 183 GLU A O 1
ATOM 1493 N N . GLN A 1 184 ? -20.624 -0.347 19.605 1.00 84.19 184 GLN A N 1
ATOM 1494 C CA . GLN A 1 184 ? -21.053 1.047 19.712 1.00 84.19 184 GLN A CA 1
ATOM 1495 C C . GLN A 1 184 ? -21.713 1.277 21.073 1.00 84.19 184 GLN A C 1
ATOM 1497 O O . GLN A 1 184 ? -22.737 0.667 21.405 1.00 84.19 184 GLN A O 1
ATOM 1502 N N . VAL A 1 185 ? -21.144 2.201 21.838 1.00 89.19 185 VAL A N 1
ATOM 1503 C CA . VAL A 1 185 ? -21.635 2.597 23.155 1.00 89.19 185 VAL A CA 1
ATOM 1504 C C . VAL A 1 185 ? -21.949 4.090 23.183 1.00 89.19 185 VAL A C 1
ATOM 1506 O O . VAL A 1 185 ? -21.348 4.880 22.459 1.00 89.19 185 VAL A O 1
ATOM 1509 N N . LEU A 1 186 ? -22.919 4.465 24.007 1.00 87.38 186 LEU A N 1
ATOM 1510 C CA . LEU A 1 186 ? -23.311 5.836 24.296 1.00 87.38 186 LEU A CA 1
ATOM 1511 C C . LEU A 1 186 ? -22.750 6.207 25.666 1.00 87.38 186 LEU A C 1
ATOM 1513 O O . LEU A 1 186 ? -22.918 5.455 26.628 1.00 87.38 186 LEU A O 1
ATOM 1517 N N . LEU A 1 187 ? -22.076 7.350 25.740 1.00 88.50 187 LEU A N 1
ATOM 1518 C CA . LEU A 1 187 ? -21.541 7.907 26.975 1.00 88.50 187 LEU A CA 1
ATOM 1519 C C . LEU A 1 187 ? -22.472 9.026 27.442 1.00 88.50 187 LEU A C 1
ATOM 1521 O O . LEU A 1 187 ? -22.634 10.020 26.737 1.00 88.50 187 LEU A O 1
ATOM 1525 N N . TYR A 1 188 ? -23.063 8.867 28.621 1.00 85.81 188 TYR A N 1
ATOM 1526 C CA . TYR A 1 188 ? -23.863 9.905 29.263 1.00 85.81 188 TYR A CA 1
ATOM 1527 C C . TYR A 1 188 ? -23.085 10.491 30.433 1.00 85.81 188 TYR A C 1
ATOM 1529 O O . TYR A 1 188 ? -22.596 9.749 31.285 1.00 85.81 188 TYR A O 1
ATOM 1537 N N . THR A 1 189 ? -23.008 11.816 30.480 1.00 86.81 189 THR A N 1
ATOM 1538 C CA . THR A 1 189 ? -22.419 12.572 31.588 1.00 86.81 189 THR A CA 1
ATOM 1539 C C . THR A 1 189 ? -23.541 13.242 32.362 1.00 86.81 189 THR A C 1
ATOM 1541 O O . THR A 1 189 ? -24.443 13.820 31.755 1.00 86.81 189 THR A O 1
ATOM 1544 N N . PHE A 1 190 ? -23.484 13.181 33.686 1.00 82.62 190 PHE A N 1
ATOM 1545 C CA . PHE A 1 190 ? -24.451 13.831 34.566 1.00 82.62 190 PHE A CA 1
ATOM 1546 C C . PHE A 1 190 ? -23.741 14.773 35.547 1.00 82.62 190 PHE A C 1
ATOM 1548 O O . PHE A 1 190 ? -22.561 14.574 35.850 1.00 82.62 190 PHE A O 1
ATOM 1555 N N . PRO A 1 191 ? -24.433 15.825 36.023 1.00 82.31 191 PRO A N 1
ATOM 1556 C CA . PRO A 1 191 ? -23.915 16.673 37.092 1.00 82.31 191 PRO A CA 1
ATOM 1557 C C . PRO A 1 191 ? -23.666 15.849 38.362 1.00 82.31 191 PRO A C 1
ATOM 1559 O O . PRO A 1 191 ? -24.190 14.742 38.504 1.00 82.31 191 PRO A O 1
ATOM 1562 N N . ASP A 1 192 ? -22.860 16.385 39.282 1.00 80.44 192 ASP A N 1
ATOM 1563 C CA . ASP A 1 192 ? -22.492 15.715 40.536 1.00 80.44 192 ASP A CA 1
ATOM 1564 C C . ASP A 1 192 ? -23.666 15.654 41.527 1.00 80.44 192 ASP A C 1
ATOM 1566 O O . ASP A 1 192 ? -23.664 16.278 42.583 1.00 80.44 192 ASP A O 1
ATOM 1570 N N . ASP A 1 193 ? -24.692 14.888 41.173 1.00 82.19 193 ASP A N 1
ATOM 1571 C CA . ASP A 1 193 ? -25.916 14.731 41.938 1.00 82.19 193 ASP A CA 1
ATOM 1572 C C . ASP A 1 193 ? -25.856 13.418 42.749 1.00 82.19 193 ASP A C 1
ATOM 1574 O O . ASP A 1 193 ? -25.674 12.328 42.181 1.00 82.19 193 ASP A O 1
ATOM 1578 N N . PRO A 1 194 ? -25.940 13.481 44.090 1.00 80.50 194 PRO A N 1
ATOM 1579 C CA . PRO A 1 194 ? -25.936 12.294 44.936 1.00 80.50 194 PRO A CA 1
ATOM 1580 C C . PRO A 1 194 ? -27.151 11.379 44.708 1.00 80.50 194 PRO A C 1
ATOM 1582 O O . PRO A 1 194 ? -27.017 10.167 44.891 1.00 80.50 194 PRO A O 1
ATOM 1585 N N . GLU A 1 195 ? -28.303 11.897 44.272 1.00 82.31 195 GLU A N 1
ATOM 1586 C CA . GLU A 1 195 ? -29.494 11.083 43.997 1.00 82.31 195 GLU A CA 1
ATOM 1587 C C . GLU A 1 195 ? -29.323 10.245 42.733 1.00 82.31 195 GLU A C 1
ATOM 1589 O O . GLU A 1 195 ? -29.549 9.035 42.765 1.00 82.31 195 GLU A O 1
ATOM 1594 N N . ILE A 1 196 ? -28.814 10.846 41.654 1.00 81.44 196 ILE A N 1
ATOM 1595 C CA . ILE A 1 196 ? -28.519 10.138 40.398 1.00 81.44 196 ILE A CA 1
ATOM 1596 C C . ILE A 1 196 ? -27.473 9.042 40.642 1.00 81.44 196 ILE A C 1
ATOM 1598 O O . ILE A 1 196 ? -27.629 7.899 40.197 1.00 81.44 196 ILE A O 1
ATOM 1602 N N . ARG A 1 197 ? -26.425 9.357 41.417 1.00 79.25 197 ARG A N 1
ATOM 1603 C CA . ARG A 1 197 ? -25.413 8.369 41.818 1.00 79.25 197 ARG A CA 1
ATOM 1604 C C . ARG A 1 197 ? -26.026 7.226 42.614 1.00 79.25 197 ARG A C 1
ATOM 1606 O O . ARG A 1 197 ? -25.701 6.070 42.348 1.00 79.25 197 ARG A O 1
ATOM 1613 N N . ARG A 1 198 ? -26.923 7.522 43.558 1.00 81.25 198 ARG A N 1
ATOM 1614 C CA . ARG A 1 198 ? -27.606 6.509 44.371 1.00 81.25 198 ARG A CA 1
ATOM 1615 C C . ARG A 1 198 ? -28.560 5.653 43.537 1.00 81.25 198 ARG A C 1
ATOM 1617 O O . ARG A 1 198 ? -28.550 4.437 43.690 1.00 81.25 198 ARG A O 1
ATOM 1624 N N . MET A 1 199 ? -29.312 6.247 42.616 1.00 82.50 199 MET A N 1
ATOM 1625 C CA . MET A 1 199 ? -30.198 5.533 41.694 1.00 82.50 199 MET A CA 1
ATOM 1626 C C . MET A 1 199 ? -29.408 4.520 40.860 1.00 82.50 199 MET A C 1
ATOM 1628 O O . MET A 1 199 ? -29.703 3.324 40.887 1.00 82.50 199 MET A O 1
ATOM 1632 N N . PHE A 1 200 ? -28.332 4.966 40.202 1.00 81.56 200 PHE A N 1
ATOM 1633 C CA . PHE A 1 200 ? -27.462 4.062 39.453 1.00 81.56 200 PHE A CA 1
ATOM 1634 C C . PHE A 1 200 ? -26.742 3.055 40.355 1.00 81.56 200 PHE A C 1
ATOM 1636 O O . PHE A 1 200 ? -26.395 1.976 39.869 1.00 81.56 200 PHE A O 1
ATOM 1643 N N . ALA A 1 201 ? -26.502 3.387 41.635 1.00 77.44 201 ALA A N 1
ATOM 1644 C CA . ALA A 1 201 ? -25.884 2.528 42.649 1.00 77.44 201 ALA A CA 1
ATOM 1645 C C . ALA A 1 201 ? -26.765 1.352 43.078 1.00 77.44 201 ALA A C 1
ATOM 1647 O O . ALA A 1 201 ? -26.274 0.221 43.143 1.00 77.44 201 ALA A O 1
ATOM 1648 N N . THR A 1 202 ? -28.022 1.647 43.399 1.00 80.75 202 THR A N 1
ATOM 1649 C CA . THR A 1 202 ? -28.920 0.780 44.163 1.00 80.75 202 THR A CA 1
ATOM 1650 C C . THR A 1 202 ? -29.850 -0.041 43.276 1.00 80.75 202 THR A C 1
ATOM 1652 O O . THR A 1 202 ? -30.177 -1.169 43.639 1.00 80.75 202 THR A O 1
ATOM 1655 N N . ASP A 1 203 ? -30.247 0.472 42.111 1.00 81.88 203 ASP A N 1
ATOM 1656 C CA . ASP A 1 203 ? -31.220 -0.209 41.259 1.00 81.88 203 ASP A CA 1
ATOM 1657 C C . ASP A 1 203 ? -30.568 -1.335 40.413 1.00 81.88 203 ASP A C 1
ATOM 1659 O O . ASP A 1 203 ? -29.662 -1.090 39.599 1.00 81.88 203 ASP A O 1
ATOM 1663 N N . PRO A 1 204 ? -31.018 -2.597 40.566 1.00 82.44 204 PRO A N 1
ATOM 1664 C CA . PRO A 1 204 ? -30.495 -3.729 39.808 1.00 82.44 204 PRO A CA 1
ATOM 1665 C C . PRO A 1 204 ? -30.829 -3.688 38.307 1.00 82.44 204 PRO A C 1
ATOM 1667 O O . PRO A 1 204 ? -30.100 -4.303 37.523 1.00 82.44 204 PRO A O 1
ATOM 1670 N N . ALA A 1 205 ? -31.888 -2.988 37.883 1.00 82.38 205 ALA A N 1
ATOM 1671 C CA . ALA A 1 205 ? -32.239 -2.830 36.471 1.00 82.38 205 ALA A CA 1
ATOM 1672 C C . ALA A 1 205 ? -31.194 -1.978 35.742 1.00 82.38 205 ALA A C 1
ATOM 1674 O O . ALA A 1 205 ? -30.702 -2.354 34.674 1.00 82.38 205 ALA A O 1
ATOM 1675 N N . PHE A 1 206 ? -30.767 -0.891 36.382 1.00 81.81 206 PHE A N 1
ATOM 1676 C CA . PHE A 1 206 ? -29.695 -0.035 35.895 1.00 81.81 206 PHE A CA 1
ATOM 1677 C C . PHE A 1 206 ? -28.360 -0.785 35.832 1.00 81.81 206 PHE A C 1
ATOM 1679 O O . PHE A 1 206 ? -27.712 -0.770 34.787 1.00 81.81 206 PHE A O 1
ATOM 1686 N N . LYS A 1 207 ? -28.000 -1.555 36.869 1.00 80.12 207 LYS A N 1
ATOM 1687 C CA . LYS A 1 207 ? -26.743 -2.334 36.928 1.00 80.12 207 LYS A CA 1
ATOM 1688 C C . LYS A 1 207 ? -26.547 -3.323 35.764 1.00 80.12 207 LYS A C 1
ATOM 1690 O O . LYS A 1 207 ? -25.410 -3.652 35.44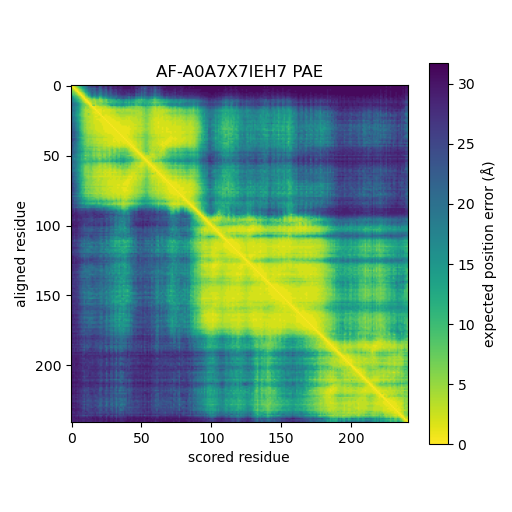1 1.00 80.12 207 LYS A O 1
ATOM 1695 N N . LYS A 1 208 ? -27.628 -3.811 35.143 1.00 83.75 208 LYS A N 1
ATOM 1696 C CA . LYS A 1 208 ? -27.561 -4.715 33.976 1.00 83.75 208 LYS A CA 1
ATOM 1697 C C . LYS A 1 208 ? -27.341 -3.986 32.649 1.00 83.75 208 LYS A C 1
ATOM 1699 O O . LYS A 1 208 ? -26.840 -4.592 31.705 1.00 83.75 208 LYS A O 1
ATOM 1704 N N . LEU A 1 209 ? -27.760 -2.726 32.555 1.00 83.38 209 LEU A N 1
ATOM 1705 C CA . LEU A 1 209 ? -27.789 -1.972 31.299 1.00 83.38 209 LEU A CA 1
ATOM 1706 C C . LEU A 1 209 ? -26.655 -0.954 31.180 1.00 83.38 209 LEU A C 1
ATOM 1708 O O . LEU A 1 209 ? -26.275 -0.619 30.057 1.00 83.38 209 LEU A O 1
ATOM 1712 N N . LEU A 1 210 ? -26.123 -0.488 32.313 1.00 85.69 210 LEU A N 1
ATOM 1713 C CA . LEU A 1 210 ? -25.048 0.494 32.370 1.00 85.69 210 LEU A CA 1
ATOM 1714 C C . LEU A 1 210 ? -23.730 -0.118 32.835 1.00 85.69 210 LEU A C 1
ATOM 1716 O O . LEU A 1 210 ? -23.682 -0.967 33.724 1.00 85.69 210 LEU A O 1
ATOM 1720 N N . ILE A 1 211 ? -22.648 0.403 32.278 1.00 86.06 211 ILE A N 1
ATOM 1721 C CA . ILE A 1 211 ? -21.293 0.250 32.794 1.00 86.06 211 ILE A CA 1
ATOM 1722 C C . ILE A 1 211 ? -20.922 1.601 33.407 1.00 86.06 211 ILE A C 1
ATOM 1724 O O . ILE A 1 211 ? -21.018 2.635 32.744 1.00 86.06 211 ILE A O 1
ATOM 1728 N N . ARG A 1 212 ? -20.546 1.620 34.688 1.00 83.50 212 ARG A N 1
ATOM 1729 C CA . ARG A 1 212 ? -20.118 2.862 35.345 1.00 83.50 212 ARG A CA 1
ATOM 1730 C C . ARG A 1 212 ? -18.724 3.234 34.863 1.00 83.50 212 ARG A C 1
ATOM 1732 O O . ARG A 1 212 ? -17.842 2.379 34.847 1.00 83.50 212 ARG A O 1
ATOM 1739 N N . ALA A 1 213 ? -18.554 4.494 34.494 1.00 83.12 213 ALA A N 1
ATOM 1740 C CA . ALA A 1 213 ? -17.270 5.087 34.170 1.00 83.12 213 ALA A CA 1
ATOM 1741 C C . ALA A 1 213 ? -16.921 6.158 35.216 1.00 83.12 213 ALA A C 1
ATOM 1743 O O . ALA A 1 213 ? -17.762 6.562 36.023 1.00 83.12 213 ALA A O 1
ATOM 1744 N N . GLU A 1 214 ? -15.664 6.585 35.226 1.00 81.88 214 GLU A N 1
ATOM 1745 C CA . GLU A 1 214 ? -15.191 7.646 36.118 1.00 81.88 214 GLU A CA 1
ATOM 1746 C C . GLU A 1 214 ? -15.800 9.015 35.745 1.00 81.88 214 GLU A C 1
ATOM 1748 O O . GLU A 1 214 ? -16.362 9.185 34.662 1.00 81.88 214 GLU A O 1
ATOM 1753 N N . ASP A 1 215 ? -15.708 9.991 36.654 1.00 82.56 215 ASP A N 1
ATOM 1754 C CA . ASP A 1 215 ? -16.206 11.370 36.493 1.00 82.56 215 ASP A CA 1
ATOM 1755 C C . ASP A 1 215 ? -17.719 11.523 36.243 1.00 82.56 215 ASP A C 1
ATOM 1757 O O . ASP A 1 215 ? -18.127 12.307 35.384 1.00 82.56 215 ASP A O 1
ATOM 1761 N N . ASN A 1 216 ? -18.572 10.792 36.971 1.00 83.50 216 ASN A N 1
ATOM 1762 C CA . ASN A 1 216 ? -20.034 10.869 36.802 1.00 83.50 216 ASN A CA 1
ATOM 1763 C C . ASN A 1 216 ? -20.480 10.585 35.358 1.00 83.50 216 ASN A C 1
ATOM 1765 O O . ASN A 1 216 ? -21.330 11.271 34.781 1.00 83.50 216 ASN A O 1
ATOM 1769 N N . LYS A 1 217 ? -19.877 9.550 34.769 1.00 87.38 217 LYS A N 1
ATOM 1770 C CA . LYS A 1 217 ? -20.211 9.062 33.435 1.00 87.38 217 LYS A CA 1
ATOM 1771 C C . LYS A 1 217 ? -20.775 7.651 33.511 1.00 87.38 217 LYS A C 1
ATOM 1773 O O . LYS A 1 217 ? -20.343 6.816 34.308 1.00 87.38 217 LYS A O 1
ATOM 1778 N N . VAL A 1 218 ? -21.726 7.354 32.636 1.00 87.81 218 VAL A N 1
ATOM 1779 C CA . VAL A 1 218 ? -22.233 5.995 32.423 1.00 87.81 218 VAL A CA 1
ATOM 1780 C C . VAL A 1 218 ? -22.188 5.639 30.950 1.00 87.81 218 VAL A C 1
ATOM 1782 O O . VAL A 1 218 ? -22.514 6.443 30.078 1.00 87.81 218 VAL A O 1
ATOM 1785 N N . VAL A 1 219 ? -21.770 4.408 30.683 1.00 89.44 219 VAL A N 1
ATOM 1786 C CA . VAL A 1 219 ? -21.682 3.833 29.347 1.00 89.44 219 VAL A CA 1
ATOM 1787 C C . VAL A 1 219 ? -22.860 2.888 29.159 1.00 89.44 219 VAL A C 1
ATOM 1789 O O . VAL A 1 219 ? -23.047 1.947 29.931 1.00 89.44 219 VAL A O 1
ATOM 1792 N N . VAL A 1 220 ? -23.650 3.125 28.120 1.00 88.12 220 VAL A N 1
ATOM 1793 C CA . VAL A 1 220 ? -24.802 2.296 27.755 1.00 88.12 220 VAL A CA 1
ATOM 1794 C C . VAL A 1 220 ? -24.580 1.772 26.346 1.00 88.12 220 VAL A C 1
ATOM 1796 O O . VAL A 1 220 ? -24.293 2.532 25.425 1.00 88.12 220 VAL A O 1
ATOM 1799 N N . ARG A 1 221 ? -24.719 0.462 26.139 1.00 89.06 221 ARG A N 1
ATOM 1800 C CA . ARG A 1 221 ? -24.663 -0.116 24.787 1.00 89.06 221 ARG A CA 1
ATOM 1801 C C . ARG A 1 221 ? -25.755 0.497 23.914 1.00 89.06 221 ARG A C 1
ATOM 1803 O O . ARG A 1 221 ? -26.898 0.589 24.357 1.00 89.06 221 ARG A O 1
ATOM 1810 N N . LYS A 1 222 ? -25.452 0.836 22.658 1.00 85.88 222 LYS A N 1
ATOM 1811 C CA . LYS A 1 222 ? -26.423 1.480 21.752 1.00 85.88 222 LYS A CA 1
ATOM 1812 C C . LYS A 1 222 ? -27.728 0.684 21.605 1.00 85.88 222 LYS A C 1
ATOM 1814 O O . LYS A 1 222 ? -28.807 1.265 21.610 1.00 85.88 222 LYS A O 1
ATOM 1819 N N . GLY A 1 223 ? -27.647 -0.649 21.568 1.00 85.06 223 GLY A N 1
ATOM 1820 C CA . GLY A 1 223 ? -28.829 -1.525 21.526 1.00 85.06 223 GLY A CA 1
ATOM 1821 C C . GLY A 1 223 ? -29.753 -1.409 22.749 1.00 85.06 223 GLY A C 1
ATOM 1822 O O . GLY A 1 223 ? -30.951 -1.646 22.638 1.00 85.06 223 GLY A O 1
ATOM 1823 N N . ASN A 1 224 ? -29.222 -0.972 23.893 1.00 86.31 224 ASN A N 1
ATOM 1824 C CA . ASN A 1 224 ? -29.951 -0.831 25.154 1.00 86.31 224 ASN A CA 1
ATOM 1825 C C . ASN A 1 224 ? -30.474 0.594 25.399 1.00 86.31 224 ASN A C 1
ATOM 1827 O O . ASN A 1 224 ? -31.096 0.836 26.432 1.00 86.31 224 ASN A O 1
ATOM 1831 N N . GLN A 1 225 ? -30.267 1.531 24.465 1.00 85.62 225 GLN A N 1
ATOM 1832 C CA . GLN A 1 225 ? -30.652 2.939 24.623 1.00 85.62 225 GLN A CA 1
ATOM 1833 C C . GLN A 1 225 ? -32.136 3.112 24.979 1.00 85.62 225 GLN A C 1
ATOM 1835 O O . GLN A 1 225 ? -32.465 3.808 25.935 1.00 85.62 225 GLN A O 1
ATOM 1840 N N . LYS A 1 226 ? -33.039 2.441 24.253 1.00 85.38 226 LYS A N 1
ATOM 1841 C CA . LYS A 1 226 ? -34.490 2.553 24.488 1.00 85.38 226 LYS A CA 1
ATOM 1842 C C . LYS A 1 226 ? -34.903 2.012 25.858 1.00 85.38 226 LYS A C 1
ATOM 1844 O O . LYS A 1 226 ? -35.761 2.588 26.519 1.00 85.38 226 LYS A O 1
ATOM 1849 N N . ALA A 1 227 ? -34.283 0.914 26.292 1.00 85.50 227 ALA A N 1
ATOM 1850 C CA . ALA A 1 227 ? -34.535 0.333 27.609 1.00 85.50 227 ALA A CA 1
ATOM 1851 C C . ALA A 1 227 ? -34.040 1.262 28.728 1.00 85.50 227 ALA A C 1
ATOM 1853 O O . ALA A 1 227 ? -34.727 1.448 29.727 1.00 85.50 227 ALA A O 1
ATOM 1854 N N . PHE A 1 228 ? -32.884 1.895 28.523 1.00 85.50 228 PHE A N 1
ATOM 1855 C CA . PHE A 1 228 ? -32.330 2.881 29.444 1.00 85.50 228 PHE A CA 1
ATOM 1856 C C . PHE A 1 228 ? -33.196 4.147 29.545 1.00 85.50 228 PHE A C 1
ATOM 1858 O O . PHE A 1 228 ? -33.488 4.592 30.650 1.00 85.50 228 PHE A O 1
ATOM 1865 N N . GLN A 1 229 ? -33.671 4.687 28.417 1.00 85.00 229 GLN A N 1
ATOM 1866 C CA . GLN A 1 229 ? -34.612 5.816 28.398 1.00 85.00 229 GLN A CA 1
ATOM 1867 C C . GLN A 1 229 ? -35.907 5.488 29.145 1.00 85.00 229 GLN A C 1
ATOM 1869 O O . GLN A 1 229 ? -36.384 6.305 29.926 1.00 85.00 229 GLN A O 1
ATOM 1874 N N . LYS A 1 230 ? -36.460 4.286 28.940 1.00 85.44 230 LYS A N 1
ATOM 1875 C CA . LYS A 1 230 ? -37.674 3.852 29.636 1.00 85.44 230 LYS A CA 1
ATOM 1876 C C . LYS A 1 230 ? -37.482 3.808 31.153 1.00 85.44 230 LYS A C 1
ATOM 1878 O O . LYS A 1 230 ? -38.315 4.346 31.870 1.00 85.44 230 LYS A O 1
ATOM 1883 N N . LEU A 1 231 ? -36.369 3.245 31.625 1.00 85.31 231 LEU A N 1
ATOM 1884 C CA . LEU A 1 231 ? -36.048 3.218 33.055 1.00 85.31 231 LEU A CA 1
ATOM 1885 C C . LEU A 1 231 ? -35.823 4.620 33.630 1.00 85.31 231 LEU A C 1
ATOM 1887 O O . LEU A 1 231 ? -36.291 4.908 34.723 1.00 85.31 231 LEU A O 1
ATOM 1891 N N . LEU A 1 232 ? -35.152 5.516 32.901 1.00 84.69 232 LEU A N 1
ATOM 1892 C CA . LEU A 1 232 ? -35.011 6.911 33.334 1.00 84.69 232 LEU A CA 1
ATOM 1893 C C . LEU A 1 232 ? -36.372 7.599 33.494 1.00 84.69 232 LEU A C 1
ATOM 1895 O O . LEU A 1 232 ? -36.592 8.270 34.499 1.00 84.69 232 LEU A O 1
ATOM 1899 N N . MET A 1 233 ? -37.293 7.385 32.548 1.00 84.38 233 MET A N 1
ATOM 1900 C CA . MET A 1 233 ? -38.654 7.922 32.631 1.00 84.38 233 MET A CA 1
ATOM 1901 C C . MET A 1 233 ? -39.440 7.343 33.814 1.00 84.38 233 MET A C 1
ATOM 1903 O O . MET A 1 233 ? -40.169 8.085 34.466 1.00 84.38 233 MET A O 1
ATOM 1907 N N . GLU A 1 234 ? -39.280 6.051 34.123 1.00 84.75 234 GLU A N 1
ATOM 1908 C CA . GLU A 1 234 ? -39.896 5.414 35.301 1.00 84.75 234 GLU A CA 1
ATOM 1909 C C . GLU A 1 234 ? -39.417 6.045 36.621 1.00 84.75 234 GLU A C 1
ATOM 1911 O O . GLU A 1 234 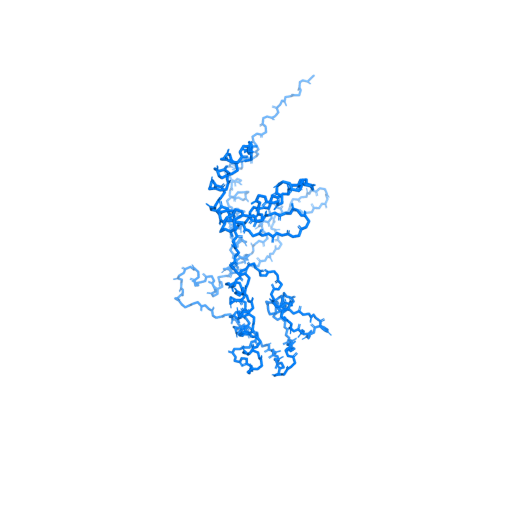? -40.197 6.163 37.563 1.00 84.75 234 GLU A O 1
ATOM 1916 N N . HIS A 1 235 ? -38.170 6.525 36.664 1.00 80.75 235 HIS A N 1
ATOM 1917 C CA . HIS A 1 235 ? -37.599 7.269 37.796 1.00 80.75 235 HIS A CA 1
ATOM 1918 C C . HIS A 1 235 ? -37.848 8.789 37.734 1.00 80.75 235 HIS A C 1
ATOM 1920 O O . HIS A 1 235 ? -37.296 9.537 38.535 1.00 80.75 235 HIS A O 1
ATOM 1926 N N . GLY A 1 236 ? -38.688 9.265 36.808 1.00 80.25 236 GLY A N 1
ATOM 1927 C CA . GLY A 1 236 ? -39.091 10.673 36.717 1.00 80.25 236 GLY A CA 1
ATOM 1928 C C . GLY A 1 236 ? -38.118 11.587 35.965 1.00 80.25 236 GLY A C 1
ATOM 1929 O O . GLY A 1 236 ? -38.329 12.799 35.925 1.00 80.25 236 GLY A O 1
ATOM 1930 N N . TYR A 1 237 ? -37.084 11.036 35.325 1.00 81.25 237 TYR A N 1
ATOM 1931 C CA . TYR A 1 237 ? -36.157 11.806 34.499 1.00 81.25 237 TYR A CA 1
ATOM 1932 C C . TYR A 1 237 ? -36.637 11.844 33.047 1.00 81.25 237 TYR A C 1
ATOM 1934 O O . TYR A 1 237 ? -36.703 10.822 32.357 1.00 81.25 237 TYR A O 1
ATOM 1942 N N . LEU A 1 238 ? -36.940 13.046 32.553 1.00 72.12 238 LEU A N 1
ATOM 1943 C CA . LEU A 1 238 ? -37.255 13.257 31.146 1.00 72.12 238 LEU A CA 1
ATOM 1944 C C . LEU A 1 238 ? -35.956 13.224 30.334 1.00 72.12 238 LEU A C 1
ATOM 1946 O O . LEU A 1 238 ? -35.145 14.146 30.404 1.00 72.12 238 LEU A O 1
ATOM 1950 N N . ASN A 1 239 ? -35.756 12.163 29.557 1.00 62.44 239 ASN A N 1
ATOM 1951 C CA . ASN A 1 239 ? -34.632 12.085 28.635 1.00 62.44 239 ASN A CA 1
ATOM 1952 C C . ASN A 1 239 ? -35.074 12.548 27.237 1.00 62.44 239 ASN A C 1
ATOM 1954 O O . ASN A 1 239 ? -35.855 11.860 26.585 1.00 62.44 239 ASN A O 1
ATOM 1958 N N . THR A 1 240 ? -34.596 13.710 26.788 1.00 57.84 240 THR A N 1
ATOM 1959 C CA . THR A 1 240 ? -34.860 14.279 25.448 1.00 57.84 240 THR A CA 1
ATOM 1960 C C . THR A 1 240 ? -33.813 13.895 24.390 1.00 57.84 240 THR A C 1
ATOM 1962 O O . THR A 1 240 ? -33.849 14.444 23.290 1.00 57.84 240 THR A O 1
ATOM 1965 N N . LEU A 1 241 ? -32.889 12.975 24.705 1.00 53.56 241 LEU A N 1
ATOM 1966 C CA . LEU A 1 241 ? -31.806 12.508 23.819 1.00 53.56 241 LEU A CA 1
ATOM 1967 C C . LEU A 1 241 ? -32.238 11.419 22.834 1.00 53.56 241 LEU A C 1
ATOM 1969 O O . LEU A 1 241 ? -32.876 10.438 23.282 1.00 53.56 241 LEU A O 1
#

Foldseek 3Di:
DDPPDDPCPDDDDDDPRCVVQPVVQVVLVVLVVCVVVVQKPWDFDDQPDWDQDPNDTDHSDPRRRTDDIDGDQQNCCVVVVDVDHDDDPDFDWDWDQDQAQQKTFTDGDPPVVVVLLVQQFDDPDDGMTHGDLCSRCVPPPALVVLVVSLVVCCVPRNVDHHVNVVVRSVVSSVVRVPPPDDFDKDKDADPPDPVVVVCCVPDPQNVVAWDDDPRRIIIGGPVCVVVVCVVCVVVVHHDPD

Sequence (241 aa):
AEYGSYDDKGFRPTTVLQRPLFERPLFNAYLYLLASLGILEISETQPPLLLTKNEKLHPLTPYEALDSVRLTEFGAWCMNMVEQRPQPKKQVFETITDKELLLVTFKGKSLERRLFLEQIGIPLGVERFRITEASFIRGCSSSSDIVSRIDKFKLIIDPDPSDRWKQFFASLEKRSTLFCHGEQVLLYTFPDDPEIRRMFATDPAFKKLLIRAEDNKVVVRKGNQKAFQKLLMEHGYLNTL

Mean predicted aligned error: 14.82 Å

Solvent-accessible surface area (backbone atoms only — not comparable to full-atom values): 14423 Å² total; per-residue (Å²): 133,85,84,75,79,76,81,78,75,65,92,74,64,61,78,85,46,22,49,75,72,42,53,50,40,52,53,36,48,52,51,52,52,38,30,77,72,51,28,26,46,74,43,73,48,83,46,92,54,68,44,79,55,94,94,36,80,37,56,84,48,98,42,56,28,65,69,50,77,43,80,29,70,56,22,33,27,78,69,69,75,36,92,68,75,69,75,77,81,80,75,85,62,50,59,47,71,49,65,82,76,44,32,38,36,52,51,67,84,60,59,71,59,51,56,50,46,62,57,29,27,44,75,77,55,97,42,34,28,41,50,46,72,72,33,52,52,50,92,51,91,49,58,67,49,51,53,55,49,52,52,49,40,29,74,73,59,41,79,78,63,42,69,53,52,53,50,50,51,52,50,51,57,57,59,51,56,74,75,70,78,76,83,68,64,42,80,47,77,53,76,100,45,71,64,63,53,46,50,57,68,69,38,69,72,48,55,76,55,44,46,83,49,77,89,56,26,37,38,29,46,55,91,47,45,67,61,52,50,51,53,37,45,75,74,70,41,86,75,93,124

Radius of gyration: 34.4 Å; Cα contacts (8 Å, |Δi|>4): 258; chains: 1; bounding box: 60×69×94 Å

pLDDT: mean 84.36, std 11.27, range [34.56, 96.25]

Secondary structure (DSSP, 8-state):
--------------GGGHIIIIIHHHHHHHHHHHHHTTSEEEEE---S-EEEETTEEEESSTTTTEEEEEE-HHHHHHTTSSSSPPPPP----EEEE-SSS-EEEEES--HHHHHHHHHHSEESSSSEEE--HHHHTTT--SHHHHHHHHHHHHHHT-SS--HHHHHHHHHHHHHHHTTS----EEEEE--S-HHHHHHHHH-HHHHHHEEEETTTEEEEEGGGHHHHHHHHHHTT-----